Protein AF-A0A6J5DPG9-F1 (afdb_monomer)

Structure (mmCIF, N/CA/C/O backbone):
data_AF-A0A6J5DPG9-F1
#
_entry.id   AF-A0A6J5DPG9-F1
#
loop_
_atom_site.group_PDB
_atom_site.id
_atom_site.type_symbol
_atom_site.label_atom_id
_atom_site.label_alt_id
_atom_site.label_comp_id
_atom_site.label_asym_id
_atom_site.label_entity_id
_atom_site.label_seq_id
_atom_site.pdbx_PDB_ins_code
_atom_site.Cartn_x
_atom_site.Cartn_y
_atom_site.Cartn_z
_atom_site.occupancy
_atom_site.B_iso_or_equiv
_atom_site.auth_seq_id
_atom_site.auth_comp_id
_atom_site.auth_asym_id
_atom_site.auth_atom_id
_atom_site.pdbx_PDB_model_num
ATOM 1 N N . MET A 1 1 ? 15.536 3.114 5.886 1.00 29.48 1 MET A N 1
ATOM 2 C CA . MET A 1 1 ? 14.138 2.657 6.042 1.00 29.48 1 MET A CA 1
ATOM 3 C C . MET A 1 1 ? 13.702 1.753 4.881 1.00 29.48 1 MET A C 1
ATOM 5 O O . MET A 1 1 ? 12.593 1.865 4.396 1.00 29.48 1 MET A O 1
ATOM 9 N N . MET A 1 2 ? 14.617 0.890 4.416 1.00 26.34 2 MET A N 1
ATOM 10 C CA . MET A 1 2 ? 14.378 -0.208 3.461 1.00 26.34 2 MET A CA 1
ATOM 11 C C . MET A 1 2 ? 15.066 -1.498 3.962 1.00 26.34 2 MET A C 1
ATOM 13 O O . MET A 1 2 ? 15.096 -2.514 3.283 1.00 26.34 2 MET A O 1
ATOM 17 N N . PHE A 1 3 ? 15.679 -1.422 5.154 1.00 22.97 3 PHE A N 1
ATOM 18 C CA . PHE A 1 3 ? 16.544 -2.448 5.740 1.00 22.97 3 PHE A CA 1
ATOM 19 C C . PHE A 1 3 ? 15.733 -3.552 6.442 1.00 22.97 3 PHE A C 1
ATOM 21 O O . PHE A 1 3 ? 16.288 -4.600 6.755 1.00 22.97 3 PHE A O 1
ATOM 28 N N . VAL A 1 4 ? 14.427 -3.349 6.674 1.00 28.09 4 VAL A N 1
ATOM 29 C CA . VAL A 1 4 ? 13.571 -4.294 7.417 1.00 28.09 4 VAL A CA 1
ATOM 30 C C . VAL A 1 4 ? 12.843 -5.281 6.488 1.00 28.09 4 VAL A C 1
ATOM 32 O O . VAL A 1 4 ? 12.359 -6.313 6.951 1.00 28.09 4 VAL A O 1
ATOM 35 N N . ILE A 1 5 ? 12.845 -5.044 5.167 1.00 34.31 5 ILE A N 1
ATOM 36 C CA . ILE A 1 5 ? 12.203 -5.921 4.165 1.00 34.31 5 ILE A CA 1
ATOM 37 C C . ILE A 1 5 ? 12.819 -7.333 4.175 1.00 34.31 5 ILE A C 1
ATOM 39 O O . ILE A 1 5 ? 12.113 -8.328 4.017 1.00 34.31 5 ILE A O 1
ATOM 43 N N . GLN A 1 6 ? 14.127 -7.436 4.428 1.00 31.89 6 GLN A N 1
ATOM 44 C CA . GLN A 1 6 ? 14.889 -8.673 4.244 1.00 31.89 6 GLN A CA 1
ATOM 45 C C . GLN A 1 6 ? 14.629 -9.737 5.322 1.00 31.89 6 GLN A C 1
ATOM 47 O O . GLN A 1 6 ? 14.461 -10.907 4.993 1.00 31.89 6 GLN A O 1
ATOM 52 N N . ARG A 1 7 ? 14.535 -9.368 6.609 1.00 25.92 7 ARG A N 1
ATOM 53 C CA . ARG A 1 7 ? 14.353 -10.366 7.685 1.00 25.92 7 ARG A CA 1
ATOM 54 C C . ARG A 1 7 ? 12.938 -10.935 7.772 1.00 25.92 7 ARG A C 1
ATOM 56 O O . ARG A 1 7 ? 12.775 -12.060 8.230 1.00 25.92 7 ARG A O 1
ATOM 63 N N . SER A 1 8 ? 11.924 -10.196 7.323 1.00 32.53 8 SER A N 1
ATOM 64 C CA . SER A 1 8 ? 10.521 -10.620 7.440 1.00 32.53 8 SER A CA 1
ATOM 65 C C . SER A 1 8 ? 10.130 -11.709 6.427 1.00 32.53 8 SER A C 1
ATOM 67 O O . SER A 1 8 ? 9.178 -12.453 6.654 1.00 32.53 8 SER A O 1
ATOM 69 N N . LEU A 1 9 ? 10.889 -11.846 5.332 1.00 33.53 9 LEU A N 1
ATOM 70 C CA . LEU A 1 9 ? 10.677 -12.892 4.326 1.00 33.53 9 LEU A CA 1
ATOM 71 C C . LEU A 1 9 ? 11.291 -14.247 4.722 1.00 33.53 9 LEU A C 1
ATOM 73 O O . LEU A 1 9 ? 10.837 -15.275 4.222 1.00 33.53 9 LEU A O 1
ATOM 77 N N . GLU A 1 10 ? 12.271 -14.267 5.634 1.00 32.59 10 GLU A N 1
ATOM 78 C CA . GLU A 1 10 ? 13.030 -15.481 5.982 1.00 32.59 10 GLU A CA 1
ATOM 79 C C . GLU A 1 10 ? 12.923 -15.899 7.456 1.00 32.59 10 GLU A C 1
ATOM 81 O O . GLU A 1 10 ? 13.043 -17.087 7.752 1.00 32.59 10 GLU A O 1
ATOM 86 N N . GLN A 1 11 ? 12.643 -14.986 8.393 1.00 27.64 11 GLN A N 1
ATOM 87 C CA . GLN A 1 11 ? 12.652 -15.308 9.822 1.00 27.64 11 GLN A CA 1
ATOM 88 C C . GLN A 1 11 ? 11.267 -15.151 10.458 1.00 27.64 11 GLN A C 1
ATOM 90 O O . GLN A 1 11 ? 10.673 -14.075 10.473 1.00 27.64 11 GLN A O 1
ATOM 95 N N . GLY A 1 12 ? 10.754 -16.256 11.010 1.00 32.91 12 GLY A N 1
ATOM 96 C CA . GLY A 1 12 ? 9.644 -16.215 11.956 1.00 32.91 12 GLY A CA 1
ATOM 97 C C . GLY A 1 12 ? 10.153 -15.695 13.294 1.00 32.91 12 GLY A C 1
ATOM 98 O O . GLY A 1 12 ? 10.995 -16.346 13.897 1.00 32.91 12 GLY A O 1
ATOM 99 N N . HIS A 1 13 ? 9.650 -14.548 13.747 1.00 28.78 13 HIS A N 1
ATOM 100 C CA . HIS A 1 13 ? 9.884 -14.070 15.108 1.00 28.78 13 HIS A CA 1
ATOM 101 C C . HIS A 1 13 ? 8.589 -13.628 15.793 1.00 28.78 13 HIS A C 1
ATOM 103 O O . HIS A 1 13 ? 7.600 -13.276 15.148 1.00 28.78 13 HIS A O 1
ATOM 109 N N . GLU A 1 14 ? 8.649 -13.769 17.115 1.00 27.59 14 GLU A N 1
ATOM 110 C CA . GLU A 1 14 ? 7.590 -13.866 18.114 1.00 27.59 14 GLU A CA 1
ATOM 111 C C . GLU A 1 14 ? 6.748 -12.600 18.333 1.00 27.59 14 GLU A C 1
ATOM 113 O O . GLU A 1 14 ? 7.155 -11.479 18.041 1.00 27.59 14 GLU A O 1
ATOM 118 N N . SER A 1 15 ? 5.551 -12.858 18.872 1.00 25.70 15 SER A N 1
ATOM 119 C CA . SER A 1 15 ? 4.557 -11.967 19.491 1.00 25.70 15 SER A CA 1
ATOM 120 C C . SER A 1 15 ? 4.919 -10.482 19.645 1.00 25.70 15 SER A C 1
ATOM 122 O O . SER A 1 15 ? 5.812 -10.113 20.408 1.00 25.70 15 SER A O 1
ATOM 124 N N . VAL A 1 16 ? 4.105 -9.612 19.037 1.00 27.42 16 VAL A N 1
ATOM 125 C CA . VAL A 1 16 ? 4.083 -8.173 19.335 1.00 27.42 16 VAL A CA 1
ATOM 126 C C . VAL A 1 16 ? 3.174 -7.936 20.544 1.00 27.42 16 VAL A C 1
ATOM 128 O O . VAL A 1 16 ? 1.958 -7.856 20.399 1.00 27.42 16 VAL A O 1
ATOM 131 N N . ASN A 1 17 ? 3.760 -7.802 21.735 1.00 24.53 17 ASN A N 1
ATOM 132 C CA . ASN A 1 17 ? 3.064 -7.250 22.899 1.00 24.53 17 ASN A CA 1
ATOM 133 C C . ASN A 1 17 ? 3.254 -5.727 22.922 1.00 24.53 17 ASN A C 1
ATOM 135 O O . ASN A 1 17 ? 4.369 -5.239 23.111 1.00 24.53 17 ASN A O 1
ATOM 139 N N . ALA A 1 18 ? 2.177 -4.962 22.737 1.00 25.56 18 ALA A N 1
ATOM 140 C CA . ALA A 1 18 ? 2.204 -3.515 22.934 1.00 25.56 18 ALA A CA 1
ATOM 141 C C . ALA A 1 18 ? 2.040 -3.201 24.432 1.00 25.56 18 ALA A C 1
ATOM 143 O O . ALA A 1 18 ? 0.956 -3.362 24.988 1.00 25.56 18 ALA A O 1
ATOM 144 N N . TYR A 1 19 ? 3.117 -2.760 25.087 1.00 22.95 19 TYR A N 1
ATOM 145 C CA . TYR A 1 19 ? 3.113 -2.356 26.496 1.00 22.95 19 TYR A CA 1
ATOM 146 C C . TYR A 1 19 ? 3.192 -0.834 26.642 1.00 22.95 19 TYR A C 1
ATOM 148 O O . TYR A 1 19 ? 4.166 -0.220 26.205 1.00 22.95 19 TYR A O 1
ATOM 156 N N . ARG A 1 20 ? 2.221 -0.232 27.345 1.00 29.41 20 ARG A N 1
ATOM 157 C CA . ARG A 1 20 ? 2.425 1.027 28.081 1.00 29.41 20 ARG A CA 1
ATOM 158 C C . ARG A 1 20 ? 1.401 1.187 29.219 1.00 29.41 20 ARG A C 1
ATOM 160 O O . ARG A 1 20 ? 0.211 1.018 29.000 1.00 29.41 20 ARG A O 1
ATOM 167 N N . HIS A 1 21 ? 1.892 1.531 30.413 1.00 28.77 21 HIS A N 1
ATOM 168 C CA . HIS A 1 21 ? 1.136 1.978 31.601 1.00 28.77 21 HIS A CA 1
ATOM 169 C C . HIS A 1 21 ? 0.071 1.031 32.191 1.00 28.77 21 HIS A C 1
ATOM 171 O O . HIS A 1 21 ? -1.084 1.411 32.335 1.00 28.77 21 HIS A O 1
ATOM 177 N N . GLY A 1 22 ? 0.471 -0.171 32.622 1.00 29.34 22 GLY A N 1
ATOM 178 C CA . GLY A 1 22 ? -0.251 -0.935 33.660 1.00 29.34 22 GLY A CA 1
ATOM 179 C C . GLY A 1 22 ? -1.642 -1.484 33.307 1.00 29.34 22 GLY A C 1
ATOM 180 O O . GLY A 1 22 ? -2.162 -2.303 34.053 1.00 29.34 22 GLY A O 1
ATOM 181 N N . CYS A 1 23 ? -2.222 -1.108 32.167 1.00 28.88 23 CYS A N 1
ATOM 182 C CA . CYS A 1 23 ? -3.431 -1.707 31.615 1.00 28.88 23 CYS A CA 1
ATOM 183 C C . CYS A 1 23 ? -3.033 -2.751 30.567 1.00 28.88 23 CYS A C 1
ATOM 185 O O . CYS A 1 23 ? -2.568 -2.418 29.477 1.00 28.88 23 CYS A O 1
ATOM 187 N N . THR A 1 24 ? -3.199 -4.030 30.888 1.00 31.84 24 THR A N 1
ATOM 188 C CA . THR A 1 24 ? -3.000 -5.129 29.942 1.00 31.84 24 THR A CA 1
ATOM 189 C C . THR A 1 24 ? -4.120 -5.134 28.902 1.00 31.84 24 THR A C 1
ATOM 191 O O . THR A 1 24 ? -5.265 -5.470 29.194 1.00 31.84 24 THR A O 1
ATOM 194 N N . TYR A 1 25 ? -3.794 -4.805 27.650 1.00 39.94 25 TYR A N 1
ATOM 195 C CA . TYR A 1 25 ? -4.689 -5.043 26.517 1.00 39.94 25 TYR A CA 1
ATOM 196 C C . TYR A 1 25 ? -4.548 -6.504 26.068 1.00 39.94 25 TYR A C 1
ATOM 198 O O . TYR A 1 25 ? -3.902 -6.807 25.071 1.00 39.94 25 TYR A O 1
ATOM 206 N N . SER A 1 26 ? -5.096 -7.441 26.842 1.00 38.06 26 SER A N 1
ATOM 207 C CA . SER A 1 26 ? -5.194 -8.845 26.423 1.00 38.06 26 SER A CA 1
ATOM 208 C C . SER A 1 26 ? -6.479 -9.040 25.625 1.00 38.06 26 SER A C 1
ATOM 210 O O . SER A 1 26 ? -7.485 -9.505 26.152 1.00 38.06 26 SER A O 1
ATOM 212 N N . ARG A 1 27 ? -6.467 -8.648 24.347 1.00 42.75 27 ARG A N 1
ATOM 213 C CA . ARG A 1 27 ? -7.374 -9.264 23.373 1.00 42.75 27 ARG A CA 1
ATOM 214 C C . ARG A 1 27 ? -6.623 -10.392 22.672 1.00 42.75 27 ARG A C 1
ATOM 216 O O . ARG A 1 27 ? -5.433 -10.214 22.404 1.00 42.75 27 ARG A O 1
ATOM 223 N N . PRO A 1 28 ? -7.275 -11.532 22.393 1.00 40.22 28 PRO A N 1
ATOM 224 C CA . PRO A 1 28 ? -6.660 -12.578 21.593 1.00 40.22 28 PRO A CA 1
ATOM 225 C C . PRO A 1 28 ? -6.132 -11.979 20.282 1.00 40.22 28 PRO A C 1
ATOM 227 O O . PRO A 1 28 ? -6.806 -11.174 19.642 1.00 40.22 28 PRO A O 1
ATOM 230 N N . VAL A 1 29 ? -4.915 -12.356 19.889 1.00 46.75 29 VAL A N 1
ATOM 231 C CA . VAL A 1 29 ? -4.235 -11.901 18.653 1.00 46.75 29 VAL A CA 1
ATOM 232 C C . VAL A 1 29 ? -4.944 -12.430 17.384 1.00 46.75 29 VAL A C 1
ATOM 234 O O . VAL A 1 29 ? -4.551 -12.1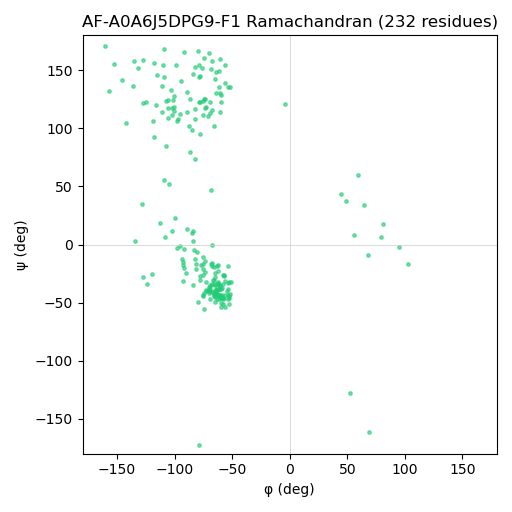18 16.258 1.00 46.75 29 VAL A O 1
ATOM 237 N N . ASP A 1 30 ? -6.022 -13.192 17.583 1.00 47.56 30 ASP A N 1
ATOM 238 C CA . ASP A 1 30 ? -6.819 -13.918 16.596 1.00 47.56 30 ASP A CA 1
ATOM 239 C C . ASP A 1 30 ? -7.523 -13.007 15.568 1.00 47.56 30 ASP A C 1
ATOM 241 O O . ASP A 1 30 ? -7.829 -13.459 14.464 1.00 47.56 30 ASP A O 1
ATOM 245 N N . ASP A 1 31 ? -7.673 -11.709 15.863 1.00 65.88 31 ASP A N 1
ATOM 246 C CA . ASP A 1 31 ? -8.316 -10.710 14.994 1.00 65.88 31 ASP A CA 1
ATOM 247 C C . ASP A 1 31 ? -7.287 -9.786 14.315 1.00 65.88 31 ASP A C 1
ATOM 249 O O . ASP A 1 31 ? -7.354 -8.559 14.405 1.00 65.88 31 ASP A O 1
ATOM 253 N N . THR A 1 32 ? -6.276 -10.352 13.653 1.00 70.88 32 THR A N 1
ATOM 254 C CA . THR A 1 32 ? -5.270 -9.573 12.904 1.00 70.88 32 THR A CA 1
ATOM 255 C C . THR A 1 32 ? -5.557 -9.575 11.399 1.00 70.88 32 THR A C 1
ATOM 257 O O . THR A 1 32 ? -5.639 -10.641 10.781 1.00 70.88 32 THR A O 1
ATOM 260 N N . VAL A 1 33 ? -5.614 -8.381 10.792 1.00 75.06 33 VAL A N 1
ATOM 261 C CA . VAL A 1 33 ? -5.675 -8.176 9.334 1.00 75.06 33 VAL A CA 1
ATOM 262 C C . VAL A 1 33 ? -4.345 -7.630 8.825 1.00 75.06 33 VAL A C 1
ATOM 264 O O . VAL A 1 33 ? -3.898 -6.563 9.250 1.00 75.06 33 VAL A O 1
ATOM 267 N N . VAL A 1 34 ? -3.732 -8.331 7.870 1.00 73.56 34 VAL A N 1
ATOM 268 C CA . VAL A 1 34 ? -2.499 -7.885 7.204 1.00 73.56 34 VAL A CA 1
ATOM 269 C C . VAL A 1 34 ? -2.814 -7.296 5.835 1.00 73.56 34 VAL A C 1
ATOM 271 O O . VAL A 1 34 ? -3.388 -7.966 4.975 1.00 73.56 34 VAL A O 1
ATOM 274 N N . VAL A 1 35 ? -2.371 -6.057 5.627 1.00 72.94 35 VAL A N 1
ATOM 275 C CA . VAL A 1 35 ? -2.432 -5.324 4.362 1.00 72.94 35 VAL A CA 1
ATOM 276 C C . VAL A 1 35 ? -1.055 -5.350 3.706 1.00 72.94 35 VAL A C 1
ATOM 278 O O . VAL A 1 35 ? -0.080 -4.765 4.189 1.00 72.94 35 VAL A O 1
ATOM 281 N N . GLY A 1 36 ? -0.981 -6.066 2.589 1.00 62.47 36 GLY A N 1
ATOM 282 C CA . GLY A 1 36 ? 0.240 -6.257 1.820 1.00 62.47 36 GLY A CA 1
ATOM 283 C C . GLY A 1 36 ? 0.746 -5.005 1.096 1.00 62.47 36 GLY A C 1
ATOM 284 O O . GLY A 1 36 ? 0.027 -4.025 0.900 1.00 62.47 36 GLY A O 1
ATOM 285 N N . ALA A 1 37 ? 2.004 -5.055 0.660 1.00 62.81 37 ALA A N 1
ATOM 286 C CA . ALA A 1 37 ? 2.629 -3.990 -0.116 1.00 62.81 37 ALA A CA 1
ATOM 287 C C . ALA A 1 37 ? 2.352 -4.169 -1.615 1.00 62.81 37 ALA A C 1
ATOM 289 O O . ALA A 1 37 ? 2.682 -5.209 -2.182 1.00 62.81 37 ALA A O 1
ATOM 290 N N . LEU A 1 38 ? 1.804 -3.137 -2.269 1.00 56.97 38 LEU A N 1
ATOM 291 C CA . LEU A 1 38 ? 1.776 -2.998 -3.736 1.00 56.97 38 LEU A CA 1
ATOM 292 C C . LEU A 1 38 ? 1.285 -4.255 -4.495 1.00 56.97 38 LEU A C 1
ATOM 294 O O . LEU A 1 38 ? 1.810 -4.574 -5.554 1.00 56.97 38 LEU A O 1
ATOM 298 N N . GLY A 1 39 ? 0.291 -4.970 -3.955 1.00 45.03 39 GLY A N 1
ATOM 299 C CA . GLY A 1 39 ? -0.281 -6.176 -4.573 1.00 45.03 39 GLY A CA 1
ATOM 300 C C . GLY A 1 39 ? 0.297 -7.519 -4.101 1.00 45.03 39 GLY A C 1
ATOM 301 O O . GLY A 1 39 ? -0.208 -8.555 -4.514 1.00 45.03 39 GLY A O 1
ATOM 302 N N . HIS A 1 40 ? 1.291 -7.543 -3.208 1.00 50.03 40 HIS A N 1
ATOM 303 C CA . HIS A 1 40 ? 1.822 -8.790 -2.642 1.00 50.03 40 HIS A CA 1
ATOM 304 C C . HIS A 1 40 ? 1.065 -9.186 -1.376 1.00 50.03 40 HIS A C 1
ATOM 306 O O . HIS A 1 40 ? 0.963 -8.386 -0.447 1.00 50.03 40 HIS A O 1
ATOM 312 N N . SER A 1 41 ? 0.626 -10.440 -1.264 1.00 42.25 41 SER A N 1
ATOM 313 C CA . SER A 1 41 ? 0.240 -10.998 0.035 1.00 42.25 41 SER A CA 1
ATOM 314 C C . SER A 1 41 ? 1.507 -11.305 0.841 1.00 42.25 41 SER A C 1
ATOM 316 O O . SER A 1 41 ? 2.265 -12.211 0.487 1.00 42.25 41 SER A O 1
ATOM 318 N N . LEU A 1 42 ? 1.761 -10.573 1.923 1.00 44.31 42 LEU A N 1
ATOM 319 C CA . LEU A 1 42 ? 2.813 -10.957 2.863 1.00 44.31 42 LEU A CA 1
ATOM 320 C C . LEU A 1 42 ? 2.373 -12.228 3.581 1.00 44.31 42 LEU A C 1
ATOM 322 O O . LEU A 1 42 ? 1.358 -12.200 4.249 1.00 44.31 42 LEU A O 1
ATOM 326 N N . ARG A 1 43 ? 3.150 -13.311 3.518 1.00 40.28 43 ARG A N 1
ATOM 327 C CA . ARG A 1 43 ? 2.959 -14.494 4.383 1.00 40.28 43 ARG A CA 1
ATOM 328 C C . ARG A 1 43 ? 3.636 -14.323 5.758 1.00 40.28 43 ARG A C 1
ATOM 330 O O . ARG A 1 43 ? 3.826 -15.293 6.485 1.00 40.28 43 ARG A O 1
ATOM 337 N N . ALA A 1 44 ? 4.072 -13.100 6.076 1.00 37.34 44 ALA A N 1
ATOM 338 C CA . ALA A 1 44 ? 5.019 -12.803 7.150 1.00 37.34 44 ALA A CA 1
ATOM 339 C C . ALA A 1 44 ? 4.418 -12.873 8.565 1.00 37.34 44 ALA A C 1
ATOM 341 O O . ALA A 1 44 ? 5.158 -12.996 9.536 1.00 37.34 44 ALA A O 1
ATOM 342 N N . ALA A 1 45 ? 3.091 -12.852 8.709 1.00 43.47 45 ALA A N 1
ATOM 343 C CA . ALA A 1 45 ? 2.440 -12.956 10.010 1.00 43.47 45 ALA A CA 1
ATOM 344 C C . ALA A 1 45 ? 1.786 -14.334 10.156 1.00 43.47 45 ALA A C 1
ATOM 346 O O . ALA A 1 45 ? 0.597 -14.493 9.909 1.00 43.47 45 ALA A O 1
ATOM 347 N N . ARG A 1 46 ? 2.539 -15.356 10.581 1.00 38.66 46 ARG A N 1
ATOM 348 C CA . ARG A 1 46 ? 1.992 -16.720 10.795 1.00 38.66 46 ARG A CA 1
ATOM 349 C C . ARG A 1 46 ? 0.767 -16.764 11.727 1.00 38.66 46 ARG A C 1
ATOM 351 O O . ARG A 1 46 ? 0.023 -17.731 11.676 1.00 38.66 46 ARG A O 1
ATOM 358 N N . HIS A 1 47 ? 0.558 -15.716 12.525 1.00 46.31 47 HIS A N 1
ATOM 359 C CA . HIS A 1 47 ? -0.565 -15.548 13.450 1.00 46.31 47 HIS A CA 1
ATOM 360 C C . HIS A 1 47 ? -1.713 -14.684 12.893 1.00 46.31 47 HIS A C 1
ATOM 362 O O . HIS A 1 47 ? -2.718 -14.504 13.567 1.00 46.31 47 HIS A O 1
ATOM 368 N N . ALA A 1 48 ? -1.588 -14.128 11.683 1.00 51.44 48 ALA A N 1
ATOM 369 C CA . ALA A 1 48 ? -2.673 -13.377 11.064 1.00 51.44 48 ALA A CA 1
ATOM 370 C C . ALA A 1 48 ? -3.712 -14.328 10.469 1.00 51.44 48 ALA A C 1
ATOM 372 O O . ALA A 1 48 ? -3.402 -15.141 9.595 1.00 51.44 48 ALA A O 1
ATOM 373 N N . ARG A 1 49 ? -4.956 -14.183 10.925 1.00 59.66 49 ARG A N 1
ATOM 374 C CA . ARG A 1 49 ? -6.100 -14.963 10.446 1.00 59.66 49 ARG A CA 1
ATOM 375 C C . ARG A 1 49 ? -6.619 -14.464 9.098 1.00 59.66 49 ARG A C 1
ATOM 377 O O . ARG A 1 49 ? -7.146 -15.251 8.315 1.00 59.66 49 ARG A O 1
ATOM 384 N N . HIS A 1 50 ? -6.422 -13.176 8.804 1.00 66.06 50 HIS A N 1
ATOM 385 C CA . HIS A 1 50 ? -6.945 -12.532 7.604 1.00 66.06 50 HIS A CA 1
ATOM 386 C C . HIS A 1 50 ? -5.847 -11.808 6.818 1.00 66.06 50 HIS A C 1
ATOM 388 O O . HIS A 1 50 ? -5.192 -10.882 7.303 1.00 66.06 50 HIS A O 1
ATOM 394 N N . TYR A 1 51 ? -5.682 -12.209 5.559 1.00 68.88 51 TYR A N 1
ATOM 395 C CA . TYR A 1 51 ? -4.832 -11.527 4.588 1.00 68.88 51 TYR A CA 1
ATOM 396 C C . TYR A 1 51 ? -5.714 -10.787 3.594 1.00 68.88 51 TYR A C 1
ATOM 398 O O . TYR A 1 51 ? -6.375 -11.410 2.765 1.00 68.88 51 TYR A O 1
ATOM 406 N N . ALA A 1 52 ? -5.724 -9.460 3.682 1.00 69.75 52 ALA A N 1
ATOM 407 C CA . ALA A 1 52 ? -6.511 -8.625 2.790 1.00 69.75 52 ALA A CA 1
ATOM 408 C C . ALA A 1 52 ? -5.611 -8.106 1.659 1.00 69.75 52 ALA A C 1
ATOM 410 O O . ALA A 1 52 ? -4.728 -7.267 1.860 1.00 69.75 52 ALA A O 1
ATOM 411 N N . GLY A 1 53 ? -5.804 -8.679 0.470 1.00 76.19 53 GLY A N 1
ATOM 412 C CA . GLY A 1 53 ? -5.126 -8.270 -0.756 1.00 76.19 53 GLY A CA 1
ATOM 413 C C . GLY A 1 53 ? -5.737 -7.015 -1.379 1.00 76.19 53 GLY A C 1
ATOM 414 O O . GLY A 1 53 ? -6.609 -6.353 -0.819 1.00 76.19 53 GLY A O 1
ATOM 415 N N . TYR A 1 54 ? -5.262 -6.677 -2.573 1.00 83.94 54 TYR A N 1
ATOM 416 C CA . TYR A 1 54 ? -5.899 -5.656 -3.402 1.00 83.94 54 TYR A CA 1
ATOM 417 C C . TYR A 1 54 ? -7.083 -6.268 -4.167 1.00 83.94 54 TYR A C 1
ATOM 419 O O . TYR A 1 54 ? -7.065 -7.465 -4.461 1.00 83.94 54 TYR A O 1
ATOM 427 N N . PRO A 1 55 ? -8.109 -5.476 -4.526 1.00 85.94 55 PRO A N 1
ATOM 428 C CA . PRO A 1 55 ? -9.276 -6.003 -5.221 1.00 85.94 55 PRO A CA 1
ATOM 429 C C . PRO A 1 55 ? -8.871 -6.635 -6.557 1.00 85.94 55 PRO A C 1
ATOM 431 O O . PRO A 1 55 ? -8.188 -6.007 -7.365 1.00 85.94 55 PRO A O 1
ATOM 434 N N . GLY A 1 56 ? -9.311 -7.873 -6.786 1.00 82.94 56 GLY A N 1
ATOM 435 C CA . GLY A 1 56 ? -8.978 -8.641 -7.990 1.00 82.94 56 GLY A CA 1
ATOM 436 C C . GLY A 1 56 ? -7.585 -9.280 -7.981 1.00 82.94 56 GLY A C 1
ATOM 437 O O . GLY A 1 56 ? -7.190 -9.855 -8.990 1.00 82.94 56 GLY A O 1
ATOM 438 N N . VAL A 1 57 ? -6.848 -9.210 -6.866 1.00 82.69 57 VAL A N 1
ATOM 439 C CA . VAL A 1 57 ? -5.542 -9.859 -6.707 1.00 82.69 57 VAL A CA 1
ATOM 440 C C . VAL A 1 57 ? -5.682 -11.074 -5.798 1.00 82.69 57 VAL A C 1
ATOM 442 O O . VAL A 1 57 ? -6.037 -10.949 -4.628 1.00 82.69 57 VAL A O 1
ATOM 445 N N . GLN A 1 58 ? -5.393 -12.256 -6.342 1.00 78.12 58 GLN A N 1
ATOM 446 C CA . GLN A 1 58 ? -5.386 -13.494 -5.562 1.00 78.12 58 GLN A CA 1
ATOM 447 C C . GLN A 1 58 ? -4.219 -13.493 -4.555 1.00 78.12 58 GLN A C 1
ATOM 449 O O . GLN A 1 58 ? -3.183 -12.877 -4.812 1.00 78.12 58 GLN A O 1
ATOM 454 N N . PRO A 1 59 ? -4.344 -14.169 -3.405 1.00 75.75 59 PRO A N 1
ATOM 455 C CA . PRO A 1 59 ? -3.234 -14.314 -2.475 1.00 75.75 59 PRO A CA 1
ATOM 456 C C . PRO A 1 59 ? -2.195 -15.331 -2.976 1.00 75.75 59 PRO A C 1
ATOM 458 O O . PRO A 1 59 ? -2.475 -16.218 -3.785 1.00 75.75 59 PRO A O 1
ATOM 461 N N . GLY A 1 60 ? -0.985 -15.241 -2.430 1.00 74.31 60 GLY A N 1
ATOM 462 C CA . GLY A 1 60 ? 0.094 -16.203 -2.631 1.00 74.31 60 GLY A CA 1
ATOM 463 C C . GLY A 1 60 ? 0.676 -16.213 -4.045 1.00 74.31 60 GLY A C 1
ATOM 464 O O . GLY A 1 60 ? 0.523 -15.273 -4.824 1.00 74.31 60 GLY A O 1
ATOM 465 N N . THR A 1 61 ? 1.362 -17.308 -4.374 1.00 78.00 61 THR A N 1
ATOM 466 C CA . THR A 1 61 ? 2.021 -17.506 -5.676 1.00 78.00 61 THR A CA 1
ATOM 467 C C . THR A 1 61 ? 1.027 -17.514 -6.836 1.00 78.00 61 THR A C 1
ATOM 469 O O . THR A 1 61 ? 1.320 -16.957 -7.885 1.00 78.00 61 THR A O 1
ATOM 472 N N . ALA A 1 62 ? -0.188 -18.030 -6.626 1.00 82.25 62 ALA A N 1
ATOM 473 C CA . ALA A 1 62 ? -1.249 -18.000 -7.633 1.00 82.25 62 ALA A CA 1
ATOM 474 C C . ALA A 1 62 ? -1.614 -16.567 -8.064 1.00 82.25 62 ALA A C 1
ATOM 476 O O . ALA A 1 62 ? -1.868 -16.320 -9.243 1.00 82.25 62 ALA A O 1
ATOM 477 N N . GLY A 1 63 ? -1.608 -15.610 -7.128 1.00 83.44 63 GLY A N 1
ATOM 478 C CA . GLY A 1 63 ? -1.799 -14.192 -7.431 1.00 83.44 63 GLY A CA 1
ATOM 479 C C . GLY A 1 63 ? -0.644 -13.561 -8.184 1.00 83.44 63 GLY A C 1
ATOM 480 O O . GLY A 1 63 ? -0.878 -12.795 -9.118 1.00 83.44 63 GLY A O 1
ATOM 481 N N . VAL A 1 64 ? 0.587 -13.923 -7.825 1.00 84.25 64 VAL A N 1
ATOM 482 C CA . VAL A 1 64 ? 1.788 -13.490 -8.551 1.00 84.25 64 VAL A CA 1
ATOM 483 C C . VAL A 1 64 ? 1.726 -13.963 -10.004 1.00 84.25 64 VAL A C 1
ATOM 485 O O . VAL A 1 64 ? 1.848 -13.153 -10.922 1.00 84.25 64 VAL A O 1
ATOM 488 N N . ASP A 1 65 ? 1.448 -15.248 -10.225 1.00 85.81 65 ASP A N 1
ATOM 489 C CA . ASP A 1 65 ? 1.360 -15.836 -11.564 1.00 85.81 65 ASP A CA 1
ATOM 490 C C . ASP A 1 65 ? 0.194 -15.263 -12.378 1.00 85.81 65 ASP A C 1
ATOM 492 O O . ASP A 1 65 ? 0.290 -15.105 -13.598 1.00 85.81 65 ASP A O 1
ATOM 496 N N . ALA A 1 66 ? -0.928 -14.943 -11.727 1.00 88.00 66 ALA A N 1
ATOM 497 C CA . ALA A 1 66 ? -2.047 -14.265 -12.370 1.00 88.00 66 ALA A CA 1
ATOM 498 C C . ALA A 1 66 ? -1.662 -12.846 -12.813 1.00 88.00 66 ALA A C 1
ATOM 500 O O . ALA A 1 66 ? -1.844 -12.518 -13.980 1.00 88.00 66 ALA A O 1
ATOM 501 N N . LEU A 1 67 ? -1.059 -12.043 -11.930 1.00 88.38 67 LEU A N 1
ATOM 502 C CA . LEU A 1 67 ? -0.661 -10.664 -12.233 1.00 88.38 67 LEU A CA 1
ATOM 503 C C . LEU A 1 67 ? 0.459 -10.561 -13.270 1.00 88.38 67 LEU A C 1
ATOM 505 O O . LEU A 1 67 ? 0.521 -9.583 -14.012 1.00 88.38 67 LEU A O 1
ATOM 509 N N . ARG A 1 68 ? 1.348 -11.556 -13.336 1.00 88.50 68 ARG A N 1
ATOM 510 C CA . ARG A 1 68 ? 2.375 -11.637 -14.384 1.00 88.50 68 ARG A CA 1
ATOM 511 C C . ARG A 1 68 ? 1.789 -11.952 -15.753 1.00 88.50 68 ARG A C 1
ATOM 513 O O . ARG A 1 68 ? 2.292 -11.441 -16.748 1.00 88.50 68 ARG A O 1
ATOM 520 N N . ARG A 1 69 ? 0.749 -12.789 -15.802 1.00 93.19 69 ARG A N 1
ATOM 521 C CA . ARG A 1 69 ? 0.042 -13.115 -17.048 1.00 93.19 69 ARG A CA 1
ATOM 522 C C . ARG A 1 69 ? -0.865 -11.979 -17.501 1.00 93.19 69 ARG A C 1
ATOM 524 O O . ARG A 1 69 ? -0.871 -11.653 -18.682 1.00 93.19 69 ARG A O 1
ATOM 531 N N . ASP A 1 70 ? -1.608 -11.389 -16.572 1.00 94.56 70 ASP A N 1
ATOM 532 C CA . ASP A 1 70 ? -2.494 -10.263 -16.832 1.00 94.56 70 ASP A CA 1
ATOM 533 C C . ASP A 1 70 ? -2.480 -9.263 -15.660 1.00 94.56 70 ASP A C 1
ATOM 535 O O . ASP A 1 70 ? -3.104 -9.497 -14.619 1.00 94.56 70 ASP A O 1
ATOM 539 N N . PRO A 1 71 ? -1.804 -8.111 -15.815 1.00 92.88 71 PRO A N 1
ATOM 540 C CA . PRO A 1 71 ? -1.767 -7.081 -14.788 1.00 92.88 71 PRO A CA 1
ATOM 541 C C . PRO A 1 71 ? -2.968 -6.122 -14.847 1.00 92.88 71 PRO A C 1
ATOM 543 O O . PRO A 1 71 ? -2.965 -5.103 -14.147 1.00 92.88 71 PRO A O 1
ATOM 546 N N . SER A 1 72 ? -4.000 -6.413 -15.652 1.00 94.69 72 SER A N 1
ATOM 547 C CA . SER A 1 72 ? -5.215 -5.596 -15.763 1.00 94.69 72 SER A CA 1
ATOM 548 C C . SER A 1 72 ? -5.885 -5.243 -14.423 1.00 94.69 72 SER A C 1
ATOM 550 O O . SER A 1 72 ? -6.350 -4.103 -14.310 1.00 94.69 72 SER A O 1
ATOM 552 N N . PRO A 1 73 ? -5.859 -6.076 -13.353 1.00 93.25 73 PRO A N 1
ATOM 553 C CA . PRO A 1 73 ? -6.426 -5.685 -12.057 1.00 93.25 73 PRO A CA 1
ATOM 554 C C . PRO A 1 73 ? -5.747 -4.464 -11.412 1.00 93.25 73 PRO A C 1
ATOM 556 O O . PRO A 1 73 ? -6.349 -3.780 -10.583 1.00 93.25 73 PRO A O 1
ATOM 559 N N . LEU A 1 74 ? -4.496 -4.168 -11.787 1.00 91.88 74 LEU A N 1
ATOM 560 C CA . LEU A 1 74 ? -3.703 -3.060 -11.241 1.00 91.88 74 LEU A CA 1
ATOM 561 C C . LEU A 1 74 ? -3.831 -1.768 -12.061 1.00 91.88 74 LEU A C 1
ATOM 563 O O . LEU A 1 74 ? -3.467 -0.684 -11.588 1.00 91.88 74 LEU A O 1
ATOM 567 N N . VAL A 1 75 ? -4.358 -1.864 -13.282 1.00 94.88 75 VAL A N 1
ATOM 568 C CA . VAL A 1 75 ? -4.621 -0.724 -14.166 1.00 94.88 75 VAL A CA 1
ATOM 569 C C . VAL A 1 75 ? -5.671 0.173 -13.514 1.00 94.88 75 VAL A C 1
ATOM 571 O O . VAL A 1 75 ? -6.708 -0.289 -13.045 1.00 94.88 75 VAL A O 1
ATOM 574 N N . ASN A 1 76 ? -5.396 1.479 -13.448 1.00 95.25 76 ASN A N 1
ATOM 575 C CA . ASN A 1 76 ? -6.248 2.475 -12.779 1.00 95.25 76 ASN A CA 1
ATOM 576 C C . ASN A 1 76 ? -6.570 2.203 -11.295 1.00 95.25 76 ASN A C 1
ATOM 578 O O . ASN A 1 76 ? -7.378 2.926 -10.703 1.00 95.25 76 ASN A O 1
ATOM 582 N N . LEU A 1 77 ? -5.944 1.206 -10.668 1.00 94.56 77 LEU A N 1
ATOM 583 C CA . LEU A 1 77 ? -6.203 0.866 -9.279 1.00 94.56 77 LEU A CA 1
ATOM 584 C C . LEU A 1 77 ? -5.674 1.976 -8.364 1.00 94.56 77 LEU A C 1
ATOM 586 O O . LEU A 1 77 ? -4.482 2.224 -8.293 1.00 94.56 77 LEU A O 1
ATOM 590 N N . GLY A 1 78 ? -6.565 2.692 -7.686 1.00 94.81 78 GLY A N 1
ATOM 591 C CA . GLY A 1 78 ? -6.198 3.815 -6.821 1.00 94.81 78 GLY A CA 1
ATOM 592 C C . GLY A 1 78 ? -6.385 3.517 -5.340 1.00 94.81 78 GLY A C 1
ATOM 593 O O . GLY A 1 78 ? -7.086 2.578 -4.963 1.00 94.81 78 GLY A O 1
ATOM 594 N N . VAL A 1 79 ? -5.838 4.402 -4.506 1.00 94.94 79 VAL A N 1
ATOM 595 C CA . VAL A 1 79 ? -5.916 4.332 -3.040 1.00 94.94 79 VAL A CA 1
ATOM 596 C C . VAL A 1 79 ? -7.358 4.195 -2.552 1.00 94.94 79 VAL A C 1
ATOM 598 O O . VAL A 1 79 ? -7.626 3.316 -1.746 1.00 94.94 79 VAL A O 1
ATOM 601 N N . ARG A 1 80 ? -8.311 4.986 -3.070 1.00 95.31 80 ARG A N 1
ATOM 602 C CA . ARG A 1 80 ? -9.711 4.910 -2.610 1.00 95.31 80 ARG A CA 1
ATOM 603 C C . ARG A 1 80 ? -10.346 3.542 -2.864 1.00 95.31 80 ARG A C 1
ATOM 605 O O . ARG A 1 80 ? -10.912 2.973 -1.945 1.00 95.31 80 ARG A O 1
ATOM 612 N N . LYS A 1 81 ? -10.187 2.989 -4.072 1.00 95.31 81 LYS A N 1
ATOM 613 C CA . LYS A 1 81 ? -10.750 1.677 -4.431 1.00 95.31 81 LYS A CA 1
ATOM 614 C C . LYS A 1 81 ? -10.182 0.558 -3.552 1.00 95.31 81 LYS A C 1
ATOM 616 O O . LYS A 1 81 ? -10.912 -0.347 -3.166 1.00 95.31 81 LYS A O 1
ATOM 621 N N . ILE A 1 82 ? -8.890 0.628 -3.225 1.00 94.12 82 ILE A N 1
AT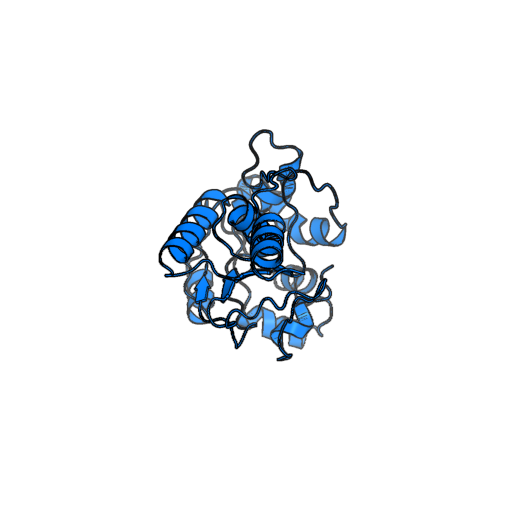OM 622 C CA . ILE A 1 82 ? -8.265 -0.323 -2.298 1.00 94.12 82 ILE A CA 1
ATOM 623 C C . ILE A 1 82 ? -8.791 -0.112 -0.881 1.00 94.12 82 ILE A C 1
ATOM 625 O O . ILE A 1 82 ? -9.187 -1.077 -0.243 1.00 94.12 82 ILE A O 1
ATOM 629 N N . PHE A 1 83 ? -8.840 1.134 -0.405 1.00 95.00 83 PHE A N 1
ATOM 630 C CA . PHE A 1 83 ? -9.392 1.463 0.906 1.00 95.00 83 PHE A CA 1
ATOM 631 C C . PHE A 1 83 ? -10.815 0.916 1.064 1.00 95.00 83 PHE A C 1
ATOM 633 O O . PHE A 1 83 ? -11.091 0.274 2.067 1.00 95.00 83 PHE A O 1
ATOM 640 N N . ASP A 1 84 ? -11.683 1.111 0.067 1.00 95.69 84 ASP A N 1
ATOM 641 C CA . ASP A 1 84 ? -13.062 0.610 0.079 1.00 95.69 84 ASP A CA 1
ATOM 642 C C . ASP A 1 84 ? -13.115 -0.911 0.198 1.00 95.69 84 ASP A C 1
ATOM 644 O O . ASP A 1 84 ? -13.850 -1.443 1.024 1.00 95.69 84 ASP A O 1
ATOM 648 N N . HIS A 1 85 ? -12.296 -1.614 -0.585 1.00 93.38 85 HIS A N 1
ATOM 649 C CA . HIS A 1 85 ? -12.208 -3.070 -0.533 1.00 93.38 85 HIS A CA 1
ATOM 650 C C . HIS A 1 85 ? -11.719 -3.580 0.833 1.00 93.38 85 HIS A C 1
ATOM 652 O O . HIS A 1 85 ? -12.293 -4.516 1.394 1.00 93.38 85 HIS A O 1
ATOM 658 N N . LEU A 1 86 ? -10.684 -2.948 1.393 1.00 91.81 86 LEU A N 1
ATOM 659 C CA . LEU A 1 86 ? -10.157 -3.293 2.714 1.00 91.81 86 LEU A CA 1
ATOM 660 C C . LEU A 1 86 ? -11.184 -3.000 3.815 1.00 91.81 86 LEU A C 1
ATOM 662 O O . LEU A 1 86 ? -11.412 -3.843 4.676 1.00 91.81 86 LEU A O 1
ATOM 666 N N . ALA A 1 87 ? -11.837 -1.839 3.761 1.00 94.00 87 ALA A N 1
ATOM 667 C CA . ALA A 1 87 ? -12.883 -1.442 4.696 1.00 94.00 87 ALA A CA 1
ATOM 668 C C . ALA A 1 87 ? -14.069 -2.414 4.671 1.00 94.00 87 ALA A C 1
ATOM 670 O O . ALA A 1 87 ? -14.525 -2.832 5.729 1.00 94.00 87 ALA A O 1
ATOM 671 N N . GLN A 1 88 ? -14.524 -2.828 3.484 1.00 93.44 88 GLN A N 1
ATOM 672 C CA . GLN A 1 88 ? -15.575 -3.842 3.330 1.00 93.44 88 GLN A CA 1
ATOM 673 C C . GLN A 1 88 ? -15.158 -5.191 3.919 1.00 93.44 88 GLN A C 1
ATOM 675 O O . GLN A 1 88 ? -15.940 -5.819 4.626 1.00 93.44 88 GLN A O 1
ATOM 680 N N . THR A 1 89 ? -13.917 -5.615 3.666 1.00 88.94 89 THR A N 1
ATOM 681 C CA . THR A 1 89 ? -13.375 -6.868 4.211 1.00 88.94 89 THR A CA 1
ATOM 682 C C . THR A 1 89 ? -13.332 -6.835 5.739 1.00 88.94 89 THR A C 1
ATOM 684 O O . THR A 1 89 ? -13.711 -7.804 6.385 1.00 88.94 89 THR A O 1
ATOM 687 N N . ILE A 1 90 ? -12.902 -5.714 6.324 1.00 89.88 90 ILE A N 1
ATOM 688 C CA . ILE A 1 90 ? -12.831 -5.535 7.778 1.00 89.88 90 ILE A CA 1
ATOM 689 C C . ILE A 1 90 ? -14.229 -5.417 8.395 1.00 89.88 90 ILE A C 1
ATOM 691 O O . ILE A 1 90 ? -14.468 -5.969 9.460 1.00 89.88 90 ILE A O 1
ATOM 695 N N . ALA A 1 91 ? -15.163 -4.731 7.732 1.00 90.56 91 ALA A N 1
ATOM 696 C CA . ALA A 1 91 ? -16.532 -4.563 8.219 1.00 90.56 91 ALA A CA 1
ATOM 697 C C . ALA A 1 91 ? -17.328 -5.877 8.276 1.00 90.56 91 ALA A C 1
ATOM 699 O O . ALA A 1 91 ? -18.335 -5.939 8.972 1.00 90.56 91 ALA A O 1
ATOM 700 N N . ALA A 1 92 ? -16.889 -6.908 7.549 1.00 89.81 92 ALA A N 1
ATOM 701 C CA . ALA A 1 92 ? -17.466 -8.247 7.606 1.00 89.81 92 ALA A CA 1
ATOM 702 C C . ALA A 1 92 ? -16.967 -9.082 8.802 1.00 89.81 92 ALA A C 1
ATOM 704 O O . ALA A 1 92 ? -17.444 -10.198 8.993 1.00 89.81 92 ALA A O 1
ATOM 705 N N . LEU A 1 93 ? -15.997 -8.583 9.576 1.00 87.19 93 LEU A N 1
ATOM 706 C CA . LEU A 1 93 ? -15.518 -9.234 10.794 1.00 87.19 93 LEU A CA 1
ATOM 707 C C . LEU A 1 93 ? -16.419 -8.872 11.981 1.00 87.19 93 LEU A C 1
ATOM 709 O O . LEU A 1 93 ? -16.901 -7.744 12.081 1.00 87.19 93 LEU A O 1
ATOM 713 N N . ASP A 1 94 ? -16.582 -9.807 12.918 1.00 86.19 94 ASP A N 1
ATOM 714 C CA . ASP A 1 94 ? -17.408 -9.611 14.120 1.00 86.19 94 ASP A CA 1
ATOM 715 C C . ASP A 1 94 ? -16.849 -8.523 15.057 1.00 86.19 94 ASP A C 1
ATOM 717 O O . ASP A 1 94 ? -17.574 -7.911 15.845 1.00 86.19 94 ASP A O 1
ATOM 721 N N . THR A 1 95 ? -15.542 -8.269 14.984 1.00 84.94 95 THR A N 1
ATOM 722 C CA . THR A 1 95 ? -14.807 -7.353 15.858 1.00 84.94 95 THR A CA 1
ATOM 723 C C . THR A 1 95 ? -13.847 -6.473 15.055 1.00 84.94 95 THR A C 1
ATOM 725 O O . THR A 1 95 ? -13.422 -6.802 13.947 1.00 84.94 95 THR A O 1
ATOM 728 N N . LYS A 1 96 ? -13.465 -5.320 15.627 1.00 87.38 96 LYS A N 1
ATOM 729 C CA . LYS A 1 96 ? -12.444 -4.449 15.022 1.00 87.38 96 LYS A CA 1
ATOM 730 C C . LYS A 1 96 ? -11.045 -5.067 15.175 1.00 87.38 96 LYS A C 1
ATOM 732 O O . LYS A 1 96 ? -10.565 -5.156 16.315 1.00 87.38 96 LYS A O 1
ATOM 737 N N . PRO A 1 97 ? -10.346 -5.389 14.074 1.00 88.38 97 PRO A N 1
ATOM 738 C CA . PRO A 1 97 ? -9.069 -6.085 14.124 1.00 88.38 97 PRO A CA 1
ATOM 739 C C . PRO A 1 97 ? -7.892 -5.166 14.465 1.00 88.38 97 PRO A C 1
ATOM 741 O O . PRO A 1 97 ? -7.975 -3.936 14.363 1.00 88.38 97 PRO A O 1
ATOM 744 N N . ILE A 1 98 ? -6.755 -5.778 14.796 1.00 88.38 98 ILE A N 1
ATOM 745 C CA . ILE A 1 98 ? -5.447 -5.129 14.681 1.00 88.38 98 ILE A CA 1
ATOM 746 C C . ILE A 1 98 ? -5.081 -5.090 13.195 1.00 88.38 98 ILE A C 1
ATOM 748 O O . ILE A 1 98 ? -5.047 -6.124 12.529 1.00 88.38 98 ILE A O 1
ATOM 752 N N . ILE A 1 99 ? -4.787 -3.900 12.669 1.00 88.94 99 ILE A N 1
ATOM 753 C CA . ILE A 1 99 ? -4.444 -3.717 11.254 1.00 88.94 99 ILE A CA 1
ATOM 754 C C . ILE A 1 99 ? -2.934 -3.563 11.120 1.00 88.94 99 ILE A C 1
ATOM 756 O O . ILE A 1 99 ? -2.346 -2.601 11.613 1.00 88.94 99 ILE A O 1
ATOM 760 N N . MET A 1 100 ? -2.292 -4.485 10.415 1.00 87.69 100 MET A N 1
ATOM 761 C CA . MET A 1 100 ? -0.858 -4.430 10.147 1.00 87.69 100 MET A CA 1
ATOM 762 C C . MET A 1 100 ? -0.610 -4.154 8.672 1.00 87.69 100 MET A C 1
ATOM 764 O O . MET A 1 100 ? -1.246 -4.754 7.812 1.00 87.69 100 MET A O 1
ATOM 768 N N . GLY A 1 101 ? 0.331 -3.270 8.358 1.00 85.31 101 GLY A N 1
ATOM 769 C CA . GLY A 1 101 ? 0.632 -2.903 6.980 1.00 85.31 101 GLY A CA 1
ATOM 770 C C . GLY A 1 101 ? 2.104 -2.604 6.771 1.00 85.31 101 GLY A C 1
ATOM 771 O O . GLY A 1 101 ? 2.751 -1.988 7.614 1.00 85.31 101 GLY A O 1
ATOM 772 N N . HIS A 1 102 ? 2.622 -3.028 5.623 1.00 83.19 102 HIS A N 1
ATOM 773 C CA . HIS A 1 102 ? 4.010 -2.810 5.219 1.00 83.19 102 HIS A CA 1
ATOM 774 C C . HIS A 1 102 ? 4.091 -1.909 3.986 1.00 83.19 102 HIS A C 1
ATOM 776 O O . HIS A 1 102 ? 3.242 -2.016 3.097 1.00 83.19 102 HIS A O 1
ATOM 782 N N . SER A 1 103 ? 5.126 -1.066 3.884 1.00 85.69 103 SER A N 1
ATOM 783 C CA . SER A 1 103 ? 5.311 -0.157 2.743 1.00 85.69 103 SER A CA 1
ATOM 784 C C . SER A 1 103 ? 4.036 0.670 2.510 1.00 85.69 103 SER A C 1
ATOM 786 O O . SER A 1 103 ? 3.499 1.251 3.454 1.00 85.69 103 SER A O 1
ATOM 788 N N . PHE A 1 104 ? 3.470 0.707 1.302 1.00 87.62 104 PHE A N 1
ATOM 789 C CA . PHE A 1 104 ? 2.214 1.425 1.055 1.00 87.62 104 PHE A CA 1
ATOM 790 C C . PHE A 1 104 ? 1.042 0.940 1.937 1.00 87.62 104 PHE A C 1
ATOM 792 O O . PHE A 1 104 ? 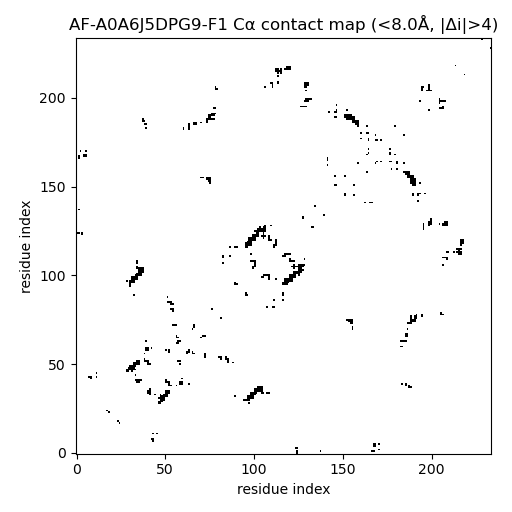0.159 1.725 2.281 1.00 87.62 104 PHE A O 1
ATOM 799 N N . GLY A 1 105 ? 1.070 -0.316 2.397 1.00 87.31 105 GLY A N 1
ATOM 800 C CA . GLY A 1 105 ? 0.137 -0.855 3.390 1.00 87.31 105 GLY A CA 1
ATOM 801 C C . GLY A 1 105 ? 0.115 -0.062 4.702 1.00 87.31 105 GLY A C 1
ATOM 802 O O . GLY A 1 105 ? -0.942 0.080 5.307 1.00 87.31 105 GLY A O 1
ATOM 803 N N . GLY A 1 106 ? 1.236 0.538 5.114 1.00 89.56 106 GLY A N 1
ATOM 804 C CA . GLY A 1 106 ? 1.292 1.406 6.297 1.00 89.56 106 GLY A CA 1
ATOM 805 C C . GLY A 1 106 ? 0.475 2.698 6.149 1.00 89.56 106 GLY A C 1
ATOM 806 O O . GLY A 1 106 ? -0.108 3.179 7.123 1.00 89.56 106 GLY A O 1
ATOM 807 N N . ALA A 1 107 ? 0.341 3.228 4.927 1.00 91.38 107 ALA A N 1
ATOM 808 C CA . ALA A 1 107 ? -0.577 4.335 4.663 1.00 91.38 107 ALA A CA 1
ATOM 809 C C . ALA A 1 107 ? -2.038 3.881 4.818 1.00 91.38 107 ALA A C 1
ATOM 811 O O . ALA A 1 107 ? -2.831 4.591 5.432 1.00 91.38 107 ALA A O 1
ATOM 812 N N . PHE A 1 108 ? -2.386 2.676 4.351 1.00 93.81 108 PHE A N 1
ATOM 813 C CA . PHE A 1 108 ? -3.722 2.110 4.564 1.00 93.81 108 PHE A CA 1
ATOM 814 C C . PHE A 1 108 ? -4.031 1.849 6.037 1.00 93.81 108 PHE A C 1
ATOM 816 O O . PHE A 1 108 ? -5.143 2.152 6.451 1.00 93.81 108 PHE A O 1
ATOM 823 N N . VAL A 1 109 ? -3.066 1.376 6.837 1.00 92.75 109 VAL A N 1
ATOM 824 C CA . VAL A 1 109 ? -3.229 1.245 8.299 1.00 92.75 109 VAL A CA 1
ATOM 825 C C . VAL A 1 109 ? -3.697 2.568 8.892 1.00 92.75 109 VAL A C 1
ATOM 827 O O . VAL A 1 109 ? -4.711 2.611 9.581 1.00 92.75 109 VAL A O 1
ATOM 830 N N . ARG A 1 110 ? -3.002 3.666 8.570 1.00 92.44 110 ARG A N 1
ATOM 831 C CA . ARG A 1 110 ? -3.375 5.005 9.038 1.00 92.44 110 ARG A CA 1
ATOM 832 C C . ARG A 1 110 ? -4.783 5.380 8.577 1.00 92.44 110 ARG A C 1
ATOM 834 O O . ARG A 1 110 ? -5.620 5.692 9.413 1.00 92.44 110 ARG A O 1
ATOM 841 N N . LEU A 1 111 ? -5.071 5.297 7.280 1.00 94.62 111 LEU A N 1
ATOM 842 C CA . LEU A 1 111 ? -6.383 5.673 6.736 1.00 94.62 111 LEU A CA 1
ATOM 843 C C . LEU A 1 111 ? -7.535 4.861 7.352 1.00 94.62 111 LEU A C 1
ATOM 845 O O . LEU A 1 111 ? -8.571 5.424 7.695 1.00 94.62 111 LEU A O 1
ATOM 849 N N . LEU A 1 112 ? -7.362 3.547 7.509 1.00 94.12 112 LEU A N 1
ATOM 850 C CA . LEU A 1 112 ? -8.376 2.654 8.075 1.00 94.12 112 LEU A CA 1
ATOM 851 C C . LEU A 1 112 ? -8.592 2.913 9.568 1.00 94.12 112 LEU A C 1
ATOM 853 O O . LEU A 1 112 ? -9.734 2.905 10.023 1.00 94.12 112 LEU A O 1
ATOM 857 N N . LEU A 1 113 ? -7.524 3.188 10.323 1.00 93.19 113 LEU A N 1
ATOM 858 C CA . LEU A 1 113 ? -7.640 3.592 11.723 1.00 93.19 113 LEU A CA 1
ATOM 859 C C . LEU A 1 113 ? -8.353 4.936 11.870 1.00 93.19 113 LEU A C 1
ATOM 861 O O . LEU A 1 113 ? -9.212 5.066 12.737 1.00 93.19 113 LEU A O 1
ATOM 865 N N . ASP A 1 114 ? -8.032 5.913 11.020 1.00 93.50 114 ASP A N 1
ATOM 866 C CA . ASP A 1 114 ? -8.672 7.235 11.025 1.00 93.50 114 ASP A CA 1
ATOM 867 C C . ASP A 1 114 ? -10.179 7.146 10.762 1.00 93.50 114 ASP A C 1
ATOM 869 O O . ASP A 1 114 ? -10.966 7.862 11.371 1.00 93.50 114 ASP A O 1
ATOM 873 N N . ALA A 1 115 ? -10.580 6.209 9.901 1.00 93.75 115 ALA A N 1
ATOM 874 C CA . ALA A 1 115 ? -11.976 5.902 9.611 1.00 93.75 115 ALA A CA 1
ATOM 875 C C . ALA A 1 115 ? -12.627 4.929 10.618 1.00 93.75 115 ALA A C 1
ATOM 877 O O . ALA A 1 115 ? -13.785 4.556 10.450 1.00 93.75 115 ALA A O 1
ATOM 878 N N . GLY A 1 116 ? -11.907 4.513 11.665 1.00 92.88 116 GLY A N 1
ATOM 879 C CA . GLY A 1 116 ? -12.453 3.722 12.767 1.00 92.88 116 GLY A CA 1
ATOM 880 C C . GLY A 1 116 ? -12.588 2.219 12.508 1.00 92.88 116 GLY A C 1
ATOM 881 O O . GLY A 1 116 ? -13.303 1.561 13.266 1.00 92.88 116 GLY A O 1
ATOM 882 N N . TYR A 1 117 ? -11.913 1.660 11.499 1.00 92.81 117 TYR A N 1
ATOM 883 C CA . TYR A 1 117 ? -12.006 0.233 11.151 1.00 92.81 117 TYR A CA 1
ATOM 884 C C . TYR A 1 117 ? -11.125 -0.690 12.006 1.00 92.81 117 TYR A C 1
ATOM 886 O O . TYR A 1 117 ? -11.360 -1.890 12.017 1.00 92.81 117 TYR A O 1
ATOM 894 N N . GLY A 1 118 ? -10.130 -0.171 12.732 1.00 91.12 118 GLY A N 1
ATOM 895 C CA . GLY A 1 118 ? -9.215 -0.989 13.544 1.00 91.12 118 GLY A CA 1
ATOM 896 C C . GLY A 1 118 ? -9.275 -0.680 15.039 1.00 91.12 118 GLY A C 1
ATOM 897 O O . GLY A 1 118 ? -9.659 0.418 15.441 1.00 91.12 118 GLY A O 1
ATOM 898 N N . SER A 1 119 ? -8.876 -1.651 15.863 1.00 90.25 119 SER A N 1
ATOM 899 C CA . SER A 1 119 ? -8.686 -1.493 17.316 1.00 90.25 119 SER A CA 1
ATOM 900 C C . SER A 1 119 ? -7.264 -1.055 17.685 1.00 90.25 119 SER A C 1
ATOM 902 O O . SER A 1 119 ? -7.055 -0.417 18.715 1.00 90.25 119 SER A O 1
ATOM 904 N N . ALA A 1 120 ? -6.297 -1.348 16.820 1.00 89.12 120 ALA A N 1
ATOM 905 C CA . ALA A 1 120 ? -4.932 -0.836 16.840 1.00 89.12 120 ALA A CA 1
ATOM 906 C C . ALA A 1 120 ? -4.321 -1.019 15.444 1.00 89.12 120 ALA A C 1
ATOM 908 O O . ALA A 1 120 ? -4.896 -1.706 14.593 1.00 89.12 120 ALA A O 1
ATOM 909 N N . GLY A 1 121 ? -3.142 -0.448 15.196 1.00 89.31 121 GLY A N 1
ATOM 910 C CA . GLY A 1 121 ? -2.420 -0.787 13.979 1.00 89.31 121 GLY A CA 1
ATOM 911 C C . GLY A 1 121 ? -0.913 -0.645 14.055 1.00 89.31 121 GLY A C 1
ATOM 912 O O . GLY A 1 121 ? -0.370 0.111 14.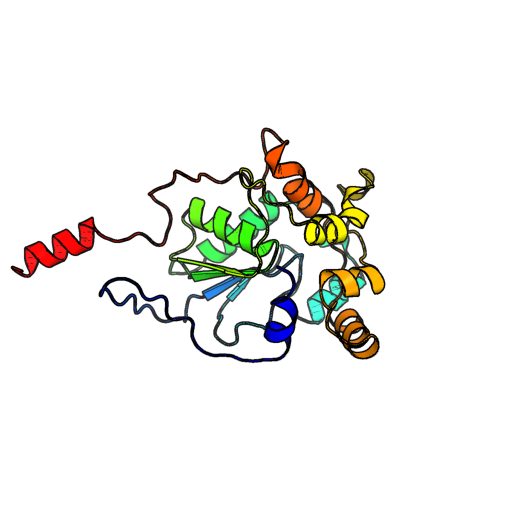857 1.00 89.31 121 GLY A O 1
ATOM 913 N N . VAL A 1 122 ? -0.252 -1.414 13.195 1.00 88.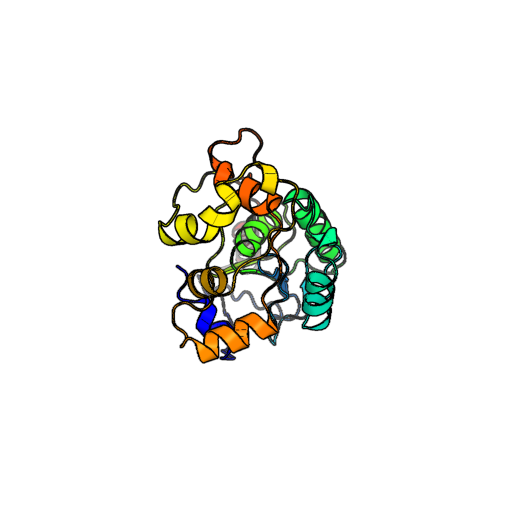69 122 VAL A N 1
ATOM 914 C CA . VAL A 1 122 ? 1.202 -1.538 13.107 1.00 88.69 122 VAL A CA 1
ATOM 915 C C . VAL A 1 122 ? 1.624 -1.214 11.681 1.00 88.69 122 VAL A C 1
ATOM 917 O O . VAL A 1 122 ? 1.170 -1.842 10.727 1.00 88.69 122 VAL A O 1
ATOM 920 N N . SER A 1 123 ? 2.503 -0.228 11.530 1.00 87.62 123 SER A N 1
ATOM 921 C CA . SER A 1 123 ? 3.050 0.182 10.237 1.00 87.62 123 SER A CA 1
ATOM 922 C C . SER A 1 123 ? 4.532 -0.179 10.169 1.00 87.62 123 SER A C 1
ATOM 924 O O . SER A 1 123 ? 5.335 0.410 10.889 1.00 87.62 123 SER A O 1
ATOM 926 N N . LEU A 1 124 ? 4.897 -1.107 9.286 1.00 82.25 124 LEU A N 1
ATOM 927 C CA . LEU A 1 124 ? 6.269 -1.584 9.081 1.00 82.25 124 LEU A CA 1
ATOM 928 C C . LEU A 1 124 ? 6.862 -0.910 7.840 1.00 82.25 124 LEU A C 1
ATOM 930 O O . LEU A 1 124 ? 6.349 -1.112 6.741 1.00 82.25 124 LEU A O 1
ATOM 934 N N . ASP A 1 125 ? 7.901 -0.083 8.006 1.00 81.38 125 ASP A N 1
ATOM 935 C CA . ASP A 1 125 ? 8.517 0.699 6.914 1.00 81.38 125 ASP A CA 1
ATOM 936 C C . ASP A 1 125 ? 7.458 1.369 6.005 1.00 81.38 125 ASP A C 1
ATOM 938 O O . ASP A 1 125 ? 7.497 1.301 4.777 1.00 81.38 125 ASP A O 1
ATOM 942 N N . GLY A 1 126 ? 6.428 1.946 6.635 1.00 82.31 126 GLY A N 1
ATOM 943 C CA . GLY A 1 126 ? 5.204 2.360 5.956 1.00 82.31 126 GLY A CA 1
ATOM 944 C C . GLY A 1 126 ? 5.319 3.678 5.193 1.00 82.31 126 GLY A C 1
ATOM 945 O O . GLY A 1 126 ? 5.941 4.628 5.671 1.00 82.31 126 GLY A O 1
ATOM 946 N N . ALA A 1 127 ? 4.637 3.760 4.050 1.00 84.31 127 ALA A N 1
ATOM 947 C CA . ALA A 1 127 ? 4.584 4.961 3.228 1.00 84.31 127 ALA A CA 1
ATOM 948 C C . ALA A 1 127 ? 3.948 6.146 3.976 1.00 84.31 127 ALA A C 1
ATOM 950 O O . ALA A 1 127 ? 3.058 6.002 4.828 1.00 84.31 127 ALA A O 1
ATOM 951 N N . ALA A 1 128 ? 4.402 7.345 3.624 1.00 83.69 128 ALA A N 1
ATOM 952 C CA . ALA A 1 128 ? 3.863 8.592 4.140 1.00 83.69 128 ALA A CA 1
ATOM 953 C C . ALA A 1 128 ? 2.401 8.818 3.700 1.00 83.69 128 ALA A C 1
ATOM 955 O O . ALA A 1 128 ? 2.006 8.529 2.571 1.00 83.69 128 ALA A O 1
ATOM 956 N N . VAL A 1 129 ? 1.596 9.381 4.605 1.00 88.50 129 VAL A N 1
ATOM 957 C CA . VAL A 1 129 ? 0.292 9.985 4.280 1.00 88.50 129 VAL A CA 1
ATOM 958 C C . VAL A 1 129 ? 0.482 11.477 3.994 1.00 88.50 129 VAL A C 1
ATOM 960 O O . VAL A 1 129 ? 1.524 12.044 4.338 1.00 88.50 129 VAL A O 1
ATOM 963 N N . LYS A 1 130 ? -0.517 12.139 3.393 1.00 88.62 130 LYS A N 1
ATOM 964 C CA . LYS A 1 130 ? -0.465 13.595 3.182 1.00 88.62 130 LYS A CA 1
ATOM 965 C C . LYS A 1 130 ? -0.185 14.312 4.510 1.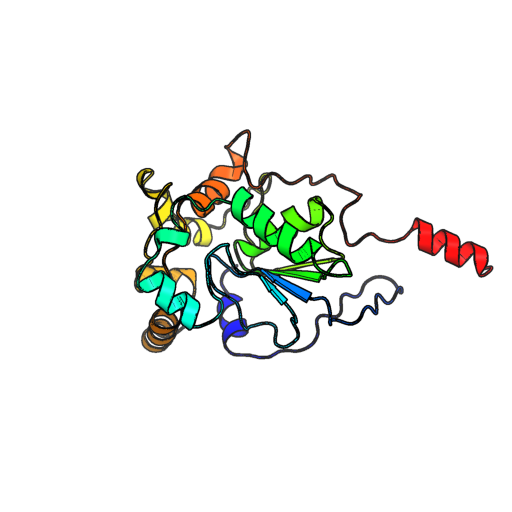00 88.62 130 LYS A C 1
ATOM 967 O O . LYS A 1 130 ? -0.831 14.021 5.507 1.00 88.62 130 LYS A O 1
ATOM 972 N N . GLY A 1 131 ? 0.723 15.284 4.487 1.00 86.06 131 GLY A N 1
ATOM 973 C CA . GLY A 1 131 ? 1.172 16.075 5.634 1.00 86.06 131 GLY A CA 1
ATOM 974 C C . GLY A 1 131 ? 2.536 15.642 6.176 1.00 86.06 131 GLY A C 1
ATOM 975 O O . GLY A 1 131 ? 3.183 16.421 6.870 1.00 86.06 131 GLY A O 1
ATOM 976 N N . VAL A 1 132 ? 3.014 14.444 5.818 1.00 84.88 132 VAL A N 1
ATOM 977 C CA . VAL A 1 132 ? 4.365 13.977 6.159 1.00 84.88 132 VAL A CA 1
ATOM 978 C C . VAL A 1 132 ? 5.305 14.270 4.992 1.00 84.88 132 VAL A C 1
ATOM 980 O O . VAL A 1 132 ? 5.184 13.677 3.924 1.00 84.88 132 VAL A O 1
ATOM 983 N N . TRP A 1 133 ? 6.246 15.192 5.193 1.00 78.69 133 TRP A N 1
ATOM 984 C CA . TRP A 1 133 ? 7.200 15.633 4.163 1.00 78.69 133 TRP A CA 1
ATOM 985 C C . TRP A 1 133 ? 8.517 14.853 4.143 1.00 78.69 133 TRP A C 1
ATOM 987 O O . TRP A 1 133 ? 9.353 15.084 3.273 1.00 78.69 133 TRP A O 1
ATOM 997 N N . ALA A 1 134 ? 8.712 13.930 5.084 1.00 75.81 134 ALA A N 1
ATOM 998 C CA . ALA A 1 134 ? 9.881 13.066 5.097 1.00 75.81 134 ALA A CA 1
ATOM 999 C C . ALA A 1 134 ? 9.851 12.135 3.872 1.00 75.81 134 ALA A C 1
ATOM 1001 O O . ALA A 1 134 ? 9.118 11.151 3.860 1.00 75.81 134 ALA A O 1
ATOM 1002 N N . LEU A 1 135 ? 10.643 12.466 2.849 1.00 68.50 135 LEU A N 1
ATOM 1003 C CA . LEU A 1 135 ? 10.844 11.670 1.638 1.00 68.50 135 LEU A CA 1
ATOM 1004 C C . LEU A 1 135 ? 12.322 11.264 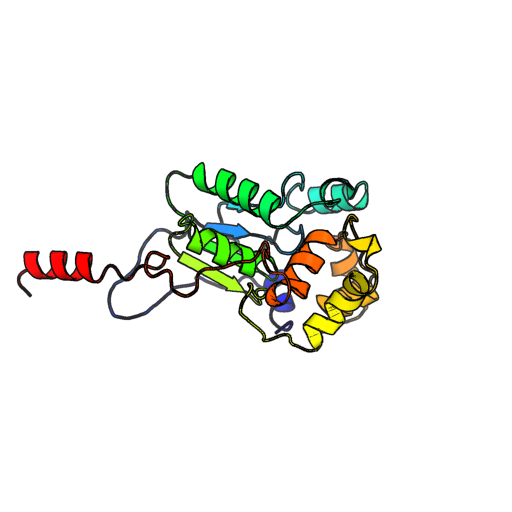1.558 1.00 68.50 135 LEU A C 1
ATOM 1006 O O . LEU A 1 135 ? 13.145 12.029 1.049 1.00 68.50 135 LEU A O 1
ATOM 1010 N N . PRO A 1 136 ? 12.697 10.087 2.090 1.00 75.94 136 PRO A N 1
ATOM 1011 C CA . PRO A 1 136 ? 14.063 9.594 2.005 1.00 75.94 136 PRO A CA 1
ATOM 1012 C C . PRO A 1 136 ? 14.519 9.515 0.546 1.00 75.94 136 PRO A C 1
ATOM 1014 O O . PRO A 1 136 ? 13.788 9.028 -0.318 1.00 75.94 136 PRO A O 1
ATOM 1017 N N . PHE A 1 137 ? 15.766 9.904 0.266 1.00 73.62 137 PHE A N 1
ATOM 1018 C CA . PHE A 1 137 ? 16.332 9.819 -1.087 1.00 73.62 137 PHE A CA 1
ATOM 1019 C C . PHE A 1 137 ? 16.222 8.406 -1.685 1.00 73.62 137 PHE A C 1
ATOM 1021 O O . PHE A 1 137 ? 16.000 8.244 -2.883 1.00 73.62 137 PHE A O 1
ATOM 1028 N N . SER A 1 138 ? 16.318 7.376 -0.841 1.00 76.44 138 SER A N 1
ATOM 1029 C CA . SER A 1 138 ? 16.119 5.981 -1.235 1.00 76.44 138 SER A CA 1
ATOM 1030 C C . SER A 1 138 ? 14.709 5.691 -1.759 1.00 76.44 138 SER A C 1
ATOM 1032 O O . SER A 1 138 ? 14.567 4.944 -2.720 1.00 76.44 138 SER A O 1
ATOM 1034 N N . GLU A 1 139 ? 13.674 6.282 -1.156 1.00 79.06 139 GLU A N 1
ATOM 1035 C CA . GLU A 1 139 ? 12.274 6.110 -1.570 1.00 79.06 139 GLU A CA 1
ATOM 1036 C C . GLU A 1 139 ? 12.003 6.859 -2.878 1.00 79.06 139 GLU A C 1
ATOM 1038 O O . GLU A 1 139 ? 11.388 6.313 -3.796 1.00 79.06 139 GLU A O 1
ATOM 1043 N N . ILE A 1 140 ? 12.563 8.067 -3.015 1.00 80.81 140 ILE A N 1
ATOM 1044 C CA . ILE A 1 140 ? 12.540 8.822 -4.273 1.00 80.81 140 ILE A CA 1
ATOM 1045 C C . ILE A 1 140 ? 13.194 7.993 -5.379 1.00 80.81 140 ILE A C 1
ATOM 1047 O O . ILE A 1 140 ? 12.587 7.769 -6.421 1.00 80.81 140 ILE A O 1
ATOM 1051 N N . LYS A 1 141 ? 14.408 7.477 -5.154 1.00 83.19 141 LYS A N 1
ATOM 1052 C CA . LYS A 1 141 ? 15.132 6.687 -6.157 1.00 83.19 141 LYS A CA 1
ATOM 1053 C C . LYS A 1 141 ? 14.411 5.383 -6.515 1.00 83.19 141 LYS A C 1
ATOM 1055 O O . LYS A 1 141 ? 14.423 5.006 -7.683 1.00 83.19 141 LYS A O 1
ATOM 1060 N N . ALA A 1 142 ? 13.766 4.723 -5.553 1.00 82.00 142 ALA A N 1
ATOM 1061 C CA . ALA A 1 142 ? 12.996 3.504 -5.800 1.00 82.00 142 ALA A CA 1
ATOM 1062 C C . ALA A 1 142 ? 11.714 3.761 -6.613 1.00 82.00 142 ALA A C 1
ATOM 1064 O O . ALA A 1 142 ? 11.336 2.938 -7.441 1.00 82.00 142 ALA A O 1
ATOM 1065 N N . THR A 1 143 ? 11.057 4.906 -6.414 1.00 83.81 143 THR A N 1
ATOM 1066 C CA . THR A 1 143 ? 9.790 5.246 -7.092 1.00 83.81 143 THR A CA 1
ATOM 1067 C C . THR A 1 143 ? 9.977 6.045 -8.385 1.00 83.81 143 THR A C 1
ATOM 1069 O O . THR A 1 143 ? 9.083 6.069 -9.236 1.00 83.81 143 THR A O 1
ATOM 1072 N N . PHE A 1 144 ? 11.150 6.653 -8.584 1.00 87.38 144 PHE A N 1
ATOM 1073 C CA . PHE A 1 144 ? 11.478 7.487 -9.741 1.00 87.38 144 PHE A CA 1
ATOM 1074 C C . PHE A 1 144 ? 11.200 6.834 -11.106 1.00 87.38 144 PHE A C 1
ATOM 1076 O O . PHE A 1 144 ? 10.636 7.522 -11.963 1.00 87.38 144 PHE A O 1
ATOM 1083 N N . PRO A 1 145 ? 11.513 5.542 -11.350 1.00 88.56 145 PRO A N 1
ATOM 1084 C CA . PRO A 1 145 ? 11.233 4.920 -12.644 1.00 88.56 145 PRO A CA 1
ATOM 1085 C C . PRO A 1 145 ? 9.756 4.971 -13.043 1.00 88.56 145 PRO A C 1
ATOM 1087 O O . PRO A 1 145 ? 9.443 5.151 -14.222 1.00 88.56 145 PRO A O 1
ATOM 1090 N N . VAL A 1 146 ? 8.856 4.884 -12.059 1.00 86.69 146 VAL A N 1
ATOM 1091 C CA . VAL A 1 146 ? 7.411 4.991 -12.272 1.00 86.69 146 VAL A CA 1
ATOM 1092 C C . VAL A 1 146 ? 6.988 6.451 -12.407 1.00 86.69 146 VAL A C 1
ATOM 1094 O O . VAL A 1 146 ? 6.289 6.796 -13.361 1.00 86.69 146 VAL A O 1
ATOM 1097 N N . LEU A 1 147 ? 7.426 7.306 -11.478 1.00 90.12 147 LEU A N 1
ATOM 1098 C CA . LEU A 1 147 ? 6.941 8.684 -11.344 1.00 90.12 147 LEU A CA 1
ATOM 1099 C C . LEU A 1 147 ? 7.459 9.639 -12.426 1.00 90.12 147 LEU A C 1
ATOM 1101 O O . LEU A 1 147 ? 6.803 10.638 -12.714 1.00 90.12 147 LEU A O 1
ATOM 1105 N N . ARG A 1 148 ? 8.597 9.336 -13.065 1.00 91.31 148 ARG A N 1
ATOM 1106 C CA . ARG A 1 148 ? 9.177 10.193 -14.116 1.00 91.31 148 ARG A CA 1
ATOM 1107 C C . ARG A 1 148 ? 8.348 10.262 -15.403 1.00 91.31 148 ARG A C 1
ATOM 1109 O O . ARG A 1 148 ? 8.581 11.151 -16.213 1.00 91.31 148 ARG A O 1
ATOM 1116 N N . ASN A 1 149 ? 7.433 9.315 -15.632 1.00 93.00 149 ASN A N 1
ATOM 1117 C CA . ASN A 1 149 ? 6.611 9.258 -16.842 1.00 93.00 149 ASN A CA 1
ATOM 1118 C C . ASN A 1 149 ? 5.114 9.371 -16.490 1.00 93.00 149 ASN A C 1
ATOM 1120 O O . ASN A 1 149 ? 4.533 8.389 -16.027 1.00 93.00 149 ASN A O 1
ATOM 1124 N N . PRO A 1 150 ? 4.455 10.514 -16.758 1.00 93.25 150 PRO A N 1
ATOM 1125 C CA . PRO A 1 150 ? 3.031 10.713 -16.472 1.00 93.25 150 PRO A CA 1
ATOM 1126 C C . PRO A 1 150 ? 2.096 9.688 -17.130 1.00 93.25 150 PRO A C 1
ATOM 1128 O O . PRO A 1 150 ? 1.037 9.387 -16.581 1.00 93.25 150 PRO A O 1
ATOM 1131 N N . ALA A 1 151 ? 2.488 9.086 -18.260 1.00 94.06 151 ALA A N 1
ATOM 1132 C CA . ALA A 1 151 ? 1.697 8.042 -18.917 1.00 94.06 151 ALA A CA 1
ATOM 1133 C C . ALA A 1 151 ? 1.518 6.785 -18.042 1.00 94.06 151 ALA A C 1
ATOM 1135 O O . ALA A 1 151 ? 0.610 5.986 -18.278 1.00 94.06 151 ALA A O 1
ATOM 1136 N N . ASN A 1 152 ? 2.352 6.614 -17.012 1.00 95.38 152 ASN A N 1
ATOM 1137 C CA . ASN A 1 152 ? 2.238 5.526 -16.048 1.00 95.38 152 ASN A CA 1
ATOM 1138 C C . ASN A 1 152 ? 1.070 5.699 -15.067 1.00 95.38 152 ASN A C 1
ATOM 1140 O O . ASN A 1 152 ? 0.691 4.724 -14.422 1.00 95.38 152 ASN A O 1
ATOM 1144 N N . LEU A 1 153 ? 0.464 6.890 -14.965 1.00 94.06 153 LEU A N 1
ATOM 1145 C CA . LEU A 1 153 ? -0.626 7.177 -14.022 1.00 94.06 153 LEU A CA 1
ATOM 1146 C C . LEU A 1 153 ? -1.788 6.178 -14.117 1.00 94.06 153 LEU A C 1
ATOM 1148 O O . LEU A 1 153 ? -2.429 5.873 -13.116 1.00 94.06 153 LEU A O 1
ATOM 1152 N N . HIS A 1 154 ? -2.046 5.663 -15.316 1.00 95.69 154 HIS A N 1
ATOM 1153 C CA . HIS A 1 154 ? -3.157 4.759 -15.601 1.00 95.69 154 HIS A CA 1
ATOM 1154 C C . HIS A 1 154 ? -2.711 3.316 -15.852 1.00 95.69 154 HIS A C 1
ATOM 1156 O O . HIS A 1 154 ? -3.536 2.490 -16.224 1.00 95.69 154 HIS A O 1
ATOM 1162 N N . ARG A 1 155 ? -1.428 2.988 -15.659 1.00 95.56 155 ARG A N 1
ATOM 1163 C CA . ARG A 1 155 ? -0.845 1.695 -16.045 1.00 95.56 155 ARG A CA 1
ATOM 1164 C C . ARG A 1 155 ? -0.498 0.830 -14.839 1.00 95.56 155 ARG A C 1
ATOM 1166 O O . ARG A 1 155 ? -0.203 1.330 -13.753 1.00 95.56 155 ARG A O 1
ATOM 1173 N N . ALA A 1 156 ? -0.475 -0.475 -15.077 1.00 94.06 156 ALA A N 1
ATOM 1174 C CA . ALA A 1 156 ? 0.323 -1.392 -14.286 1.00 94.06 156 ALA A CA 1
ATOM 1175 C C . ALA A 1 156 ? 1.755 -1.349 -14.833 1.00 94.06 156 ALA A C 1
ATOM 1177 O O . ALA A 1 156 ? 1.981 -1.627 -16.011 1.00 94.06 156 ALA A O 1
ATOM 1178 N N . VAL A 1 157 ? 2.703 -0.914 -14.012 1.00 93.31 157 VAL A N 1
ATOM 1179 C CA . VAL A 1 157 ? 4.081 -0.661 -14.431 1.00 93.31 157 VAL A CA 1
ATOM 1180 C C . VAL A 1 157 ? 4.937 -1.851 -14.016 1.00 93.31 157 VAL A C 1
ATOM 1182 O O . VAL A 1 157 ? 5.007 -2.133 -12.818 1.00 93.31 157 VAL A O 1
ATOM 1185 N N . PRO A 1 158 ? 5.556 -2.574 -14.965 1.00 91.44 158 PRO A N 1
ATOM 1186 C CA . PRO A 1 158 ? 6.460 -3.661 -14.624 1.00 91.44 158 PRO A CA 1
ATOM 1187 C C . PRO A 1 158 ? 7.679 -3.111 -13.882 1.00 91.44 158 PRO A C 1
ATOM 1189 O O . PRO A 1 158 ? 8.117 -1.988 -14.136 1.00 91.44 158 PRO A O 1
ATOM 1192 N N . ILE A 1 159 ? 8.224 -3.919 -12.980 1.00 87.44 159 ILE A N 1
ATOM 1193 C CA . ILE A 1 159 ? 9.481 -3.637 -12.295 1.00 87.44 159 ILE A CA 1
ATOM 1194 C C . ILE A 1 159 ? 10.577 -4.493 -12.923 1.00 87.44 159 ILE A C 1
ATOM 1196 O O . ILE A 1 159 ? 10.376 -5.682 -13.165 1.00 87.44 159 ILE A O 1
ATOM 1200 N N . THR A 1 160 ? 11.718 -3.890 -13.240 1.00 91.50 160 THR A N 1
ATOM 1201 C CA . THR A 1 160 ? 12.878 -4.651 -13.719 1.00 91.50 160 THR A CA 1
ATOM 1202 C C . THR A 1 160 ? 13.604 -5.310 -12.550 1.00 91.50 160 THR A C 1
ATOM 1204 O O . THR A 1 160 ? 13.600 -4.773 -11.445 1.00 91.50 160 THR A O 1
ATOM 1207 N N . GLU A 1 161 ? 14.324 -6.406 -12.795 1.00 90.81 161 GLU A N 1
ATOM 1208 C CA . GLU A 1 161 ? 15.119 -7.093 -11.761 1.00 90.81 161 GLU A CA 1
ATOM 1209 C C . GLU A 1 161 ? 16.085 -6.133 -11.037 1.00 90.81 161 GLU A C 1
ATOM 1211 O O . GLU A 1 161 ? 16.251 -6.183 -9.820 1.00 90.81 161 GLU A O 1
ATOM 1216 N N . LYS A 1 162 ? 16.696 -5.188 -11.767 1.00 91.75 162 LYS A N 1
ATOM 1217 C CA . LYS A 1 162 ? 17.596 -4.177 -11.187 1.00 91.75 162 LYS A CA 1
ATOM 1218 C C . LYS A 1 162 ? 16.863 -3.220 -10.245 1.00 91.75 162 LYS A C 1
ATOM 1220 O O . LYS A 1 162 ? 17.403 -2.850 -9.200 1.00 91.75 162 LYS A O 1
ATOM 1225 N N . GLU A 1 163 ? 15.666 -2.784 -10.623 1.00 90.38 163 GLU A N 1
ATOM 1226 C CA . GLU A 1 163 ? 14.826 -1.918 -9.791 1.00 90.38 163 GLU A CA 1
ATOM 1227 C C . GLU A 1 163 ? 14.289 -2.683 -8.584 1.00 90.38 163 GLU A C 1
ATOM 1229 O O . GLU A 1 163 ? 14.349 -2.159 -7.473 1.00 90.38 163 GLU A O 1
ATOM 1234 N N . PHE A 1 164 ? 13.856 -3.933 -8.776 1.00 88.25 164 PHE A N 1
ATOM 1235 C CA . PHE A 1 164 ? 13.425 -4.826 -7.705 1.00 88.25 164 PHE A CA 1
ATOM 1236 C C . PHE A 1 164 ? 14.552 -5.042 -6.700 1.00 88.25 164 PHE A C 1
ATOM 1238 O O . PHE A 1 164 ? 14.363 -4.848 -5.499 1.00 88.25 164 PHE A O 1
ATOM 1245 N N . ARG A 1 165 ? 15.764 -5.312 -7.194 1.00 88.56 165 ARG A N 1
ATOM 1246 C CA . ARG A 1 165 ? 16.954 -5.423 -6.359 1.00 88.56 165 ARG A CA 1
ATOM 1247 C C . ARG A 1 165 ? 17.224 -4.163 -5.568 1.00 88.56 165 ARG A C 1
ATOM 1249 O O . ARG A 1 165 ? 17.465 -4.238 -4.374 1.00 88.56 165 ARG A O 1
ATOM 1256 N N . TYR A 1 166 ? 17.174 -2.996 -6.198 1.00 88.75 166 TYR A N 1
ATOM 1257 C CA . TYR A 1 166 ? 17.402 -1.746 -5.481 1.00 88.75 166 TYR A CA 1
ATOM 1258 C C . TYR A 1 166 ? 16.326 -1.467 -4.413 1.00 88.75 166 TYR A C 1
ATOM 1260 O O . TYR A 1 166 ? 16.653 -0.990 -3.323 1.00 88.75 166 TYR A O 1
ATOM 1268 N N . ALA A 1 167 ? 15.061 -1.750 -4.731 1.00 84.31 167 ALA A N 1
ATOM 1269 C CA . ALA A 1 167 ? 13.908 -1.396 -3.910 1.00 84.31 167 ALA A CA 1
ATOM 1270 C C . ALA A 1 167 ? 13.603 -2.405 -2.790 1.00 84.31 167 ALA A C 1
ATOM 1272 O O . ALA A 1 167 ? 13.169 -1.996 -1.720 1.00 84.31 167 ALA A O 1
ATOM 1273 N N . PHE A 1 168 ? 13.827 -3.703 -3.004 1.00 83.31 168 PHE A N 1
ATOM 1274 C CA . PHE A 1 168 ? 13.353 -4.756 -2.096 1.00 83.31 168 PHE A CA 1
ATOM 1275 C C . PHE A 1 168 ? 14.461 -5.671 -1.574 1.00 83.31 168 PHE A C 1
ATOM 1277 O O . PHE A 1 168 ? 14.391 -6.116 -0.431 1.00 83.31 168 PHE A O 1
ATOM 1284 N N . THR A 1 169 ? 15.485 -5.947 -2.381 1.00 87.50 169 THR A N 1
ATOM 1285 C CA . THR A 1 169 ? 16.499 -6.980 -2.093 1.00 87.50 169 THR A CA 1
ATOM 1286 C C . THR A 1 169 ? 17.929 -6.446 -2.197 1.00 87.50 169 THR A C 1
ATOM 1288 O O . THR A 1 169 ? 18.856 -7.145 -2.605 1.00 87.50 169 THR A O 1
ATOM 1291 N N . ASN A 1 170 ? 18.134 -5.184 -1.813 1.00 87.50 170 ASN A N 1
ATOM 1292 C CA . ASN A 1 170 ? 19.396 -4.459 -2.019 1.00 87.50 170 ASN A CA 1
ATOM 1293 C C . ASN A 1 170 ? 20.565 -4.984 -1.179 1.00 87.50 170 ASN A C 1
ATOM 1295 O O . ASN A 1 170 ? 21.719 -4.705 -1.497 1.00 87.50 170 ASN A O 1
ATOM 1299 N N . ASN A 1 171 ? 20.259 -5.757 -0.144 1.00 88.69 171 ASN A N 1
ATOM 1300 C CA . ASN A 1 171 ? 21.214 -6.374 0.760 1.00 88.69 171 ASN A CA 1
ATOM 1301 C C . ASN A 1 171 ? 21.222 -7.918 0.621 1.00 88.69 171 ASN A C 1
ATOM 1303 O O . ASN A 1 171 ? 21.723 -8.633 1.486 1.00 88.69 171 ASN A O 1
ATOM 1307 N N . LEU A 1 172 ? 20.699 -8.423 -0.506 1.00 89.75 172 LEU A N 1
ATOM 1308 C CA . LEU A 1 172 ? 20.903 -9.789 -0.992 1.00 89.75 172 LEU A CA 1
ATOM 1309 C C . LEU A 1 172 ? 21.997 -9.839 -2.068 1.00 89.75 172 LEU A C 1
ATOM 1311 O O . LEU A 1 172 ? 22.240 -8.866 -2.804 1.00 89.75 172 LEU A O 1
ATOM 1315 N N . SER A 1 173 ? 22.629 -11.008 -2.203 1.00 93.62 173 SER A N 1
ATOM 1316 C CA . SER A 1 173 ? 23.466 -11.303 -3.367 1.00 93.62 173 SER A CA 1
ATOM 1317 C C . SER A 1 173 ? 22.636 -11.251 -4.665 1.00 93.62 173 SER A C 1
ATOM 1319 O O . SER A 1 173 ? 21.403 -11.338 -4.618 1.00 93.62 173 SER A O 1
ATOM 1321 N N . PRO A 1 174 ? 23.270 -11.089 -5.844 1.00 93.50 174 PRO A N 1
ATOM 1322 C CA . PRO A 1 174 ? 22.552 -11.105 -7.120 1.00 93.50 174 PRO A CA 1
ATOM 1323 C C . PRO A 1 174 ? 21.670 -12.351 -7.293 1.00 93.50 174 PRO A C 1
ATOM 1325 O O . PRO A 1 174 ? 20.501 -12.219 -7.639 1.00 93.50 174 PRO A O 1
ATOM 1328 N N . ASP A 1 175 ? 22.190 -13.534 -6.963 1.00 94.62 175 ASP A N 1
ATOM 1329 C CA . ASP A 1 175 ? 21.476 -14.801 -7.151 1.00 94.62 175 ASP A CA 1
ATOM 1330 C C . ASP A 1 175 ? 20.299 -14.960 -6.181 1.00 94.62 175 ASP A C 1
ATOM 1332 O O . ASP A 1 175 ? 19.221 -15.414 -6.565 1.00 94.62 175 ASP A O 1
ATOM 1336 N N . GLU A 1 176 ? 20.470 -14.560 -4.919 1.00 93.00 176 GLU A N 1
ATOM 1337 C CA . GLU A 1 176 ? 19.380 -14.548 -3.937 1.00 93.00 176 GLU A CA 1
ATOM 1338 C C . GLU A 1 176 ? 18.294 -13.5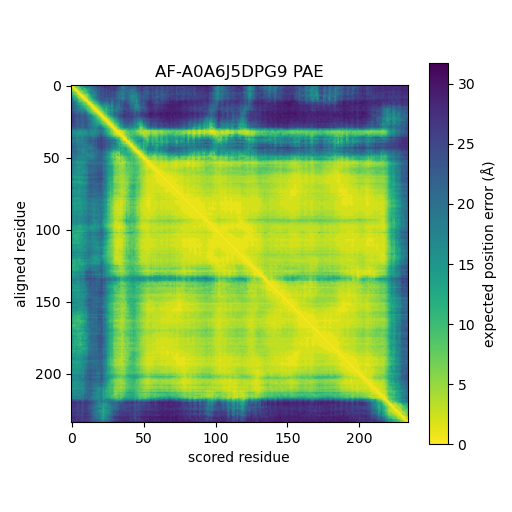50 -4.334 1.00 93.00 176 GLU A C 1
ATOM 1340 O O . GLU A 1 176 ? 17.110 -13.888 -4.325 1.00 93.00 176 GLU A O 1
ATOM 1345 N N . SER A 1 177 ? 18.696 -12.343 -4.746 1.00 89.25 177 SER A N 1
ATOM 1346 C CA . SER A 1 177 ? 17.782 -11.323 -5.255 1.00 89.25 177 SER A CA 1
ATOM 1347 C C . SER A 1 177 ? 16.991 -11.849 -6.444 1.00 89.25 177 SER A C 1
ATOM 1349 O O . SER A 1 177 ? 15.773 -11.700 -6.462 1.00 89.25 177 SER A O 1
ATOM 1351 N N . LYS A 1 178 ? 17.657 -12.506 -7.398 1.00 91.69 178 LYS A N 1
ATOM 1352 C CA . LYS A 1 178 ? 17.006 -13.101 -8.563 1.00 91.69 178 LYS A CA 1
ATOM 1353 C C . LYS A 1 178 ? 15.986 -14.168 -8.168 1.00 91.69 178 LYS A C 1
ATOM 1355 O O . LYS A 1 178 ? 14.869 -14.157 -8.665 1.00 91.69 178 LYS A O 1
ATOM 1360 N N . ARG A 1 179 ? 16.306 -15.046 -7.211 1.00 89.94 179 ARG A N 1
ATOM 1361 C CA . ARG A 1 179 ? 15.344 -16.048 -6.706 1.00 89.94 179 ARG A CA 1
ATOM 1362 C C . ARG A 1 179 ? 14.122 -15.414 -6.041 1.00 89.94 179 ARG A C 1
ATOM 1364 O O . ARG A 1 179 ? 13.044 -16.005 -6.044 1.00 89.94 179 ARG A O 1
ATOM 1371 N N . VAL A 1 180 ? 14.277 -14.265 -5.385 1.00 88.00 180 VAL A N 1
ATOM 1372 C CA . VAL A 1 180 ? 13.155 -13.530 -4.779 1.00 88.00 180 VAL A CA 1
ATOM 1373 C C . VAL A 1 180 ? 12.343 -12.814 -5.859 1.00 88.00 180 VAL A C 1
ATOM 1375 O O . VAL A 1 180 ? 11.118 -12.918 -5.839 1.00 88.00 180 VAL A O 1
ATOM 1378 N N . ASP A 1 181 ? 13.004 -12.173 -6.823 1.00 85.69 181 ASP A N 1
ATOM 1379 C CA . ASP A 1 181 ? 12.376 -11.547 -7.992 1.00 85.69 181 ASP A CA 1
ATOM 1380 C C . ASP A 1 181 ? 11.536 -12.570 -8.769 1.00 85.69 181 ASP A C 1
ATOM 1382 O O . ASP A 1 181 ? 10.319 -12.416 -8.862 1.00 85.69 181 ASP A O 1
ATOM 1386 N N . ASP A 1 182 ? 12.132 -13.703 -9.154 1.00 87.56 182 ASP A N 1
ATOM 1387 C CA . ASP A 1 182 ? 11.476 -14.803 -9.870 1.00 87.56 182 ASP A CA 1
ATOM 1388 C C . ASP A 1 182 ? 10.257 -15.354 -9.116 1.00 87.56 182 ASP A C 1
ATOM 1390 O O . ASP A 1 182 ? 9.324 -15.851 -9.741 1.00 87.56 182 ASP A O 1
ATOM 1394 N N . ARG A 1 183 ? 10.206 -15.244 -7.784 1.00 85.19 183 ARG A N 1
ATOM 1395 C CA . ARG A 1 183 ? 9.078 -15.741 -6.977 1.00 85.19 183 ARG A CA 1
ATOM 1396 C C . ARG A 1 183 ? 7.992 -14.713 -6.706 1.00 85.19 183 ARG A C 1
ATOM 1398 O O . ARG A 1 183 ? 6.844 -15.113 -6.529 1.00 85.19 183 ARG A O 1
ATOM 1405 N N . TYR A 1 184 ? 8.338 -13.433 -6.611 1.00 84.69 184 TYR A N 1
ATOM 1406 C CA . TYR A 1 184 ? 7.431 -12.442 -6.032 1.00 84.69 184 TYR A CA 1
ATOM 1407 C C . TYR A 1 184 ? 7.191 -11.221 -6.907 1.00 84.69 184 TYR A C 1
ATOM 1409 O O . TYR A 1 184 ? 6.108 -10.660 -6.813 1.00 84.69 184 TYR A O 1
ATOM 1417 N N . ALA A 1 185 ? 8.128 -10.820 -7.769 1.00 86.75 185 ALA A N 1
ATOM 1418 C CA . ALA A 1 185 ? 8.005 -9.569 -8.510 1.00 86.75 185 ALA A CA 1
ATOM 1419 C C . ALA A 1 185 ? 6.745 -9.539 -9.393 1.00 86.75 185 ALA A C 1
ATOM 1421 O O . ALA A 1 185 ? 6.565 -10.385 -10.274 1.00 86.75 185 ALA A O 1
ATOM 1422 N N . VAL A 1 186 ? 5.895 -8.536 -9.173 1.00 88.19 186 VAL A N 1
ATOM 1423 C CA . VAL A 1 186 ? 4.710 -8.223 -9.983 1.00 88.19 186 VAL A CA 1
ATOM 1424 C C . VAL A 1 186 ? 4.735 -6.753 -10.404 1.00 88.19 186 VAL A C 1
ATOM 1426 O O . VAL A 1 186 ? 5.396 -5.938 -9.751 1.00 88.19 186 VAL A O 1
ATOM 1429 N N . PRO A 1 187 ? 4.008 -6.373 -11.470 1.00 91.38 187 PRO A N 1
ATOM 1430 C CA . PRO A 1 187 ? 3.795 -4.969 -11.791 1.00 91.38 187 PRO A CA 1
ATOM 1431 C C . PRO A 1 187 ? 3.165 -4.206 -10.623 1.00 91.38 187 PRO A C 1
ATOM 1433 O O . PRO A 1 187 ? 2.441 -4.769 -9.806 1.00 91.38 187 PRO A O 1
ATOM 1436 N N . VAL A 1 188 ? 3.399 -2.898 -10.568 1.00 88.94 188 VAL A N 1
ATOM 1437 C CA . VAL A 1 188 ? 2.803 -2.002 -9.572 1.00 88.94 188 VAL A CA 1
ATOM 1438 C C . VAL A 1 188 ? 1.778 -1.087 -10.224 1.00 88.94 188 VAL A C 1
ATOM 1440 O O . VAL A 1 188 ? 1.968 -0.620 -11.346 1.00 88.94 188 VAL A O 1
ATOM 1443 N N . SER A 1 189 ? 0.689 -0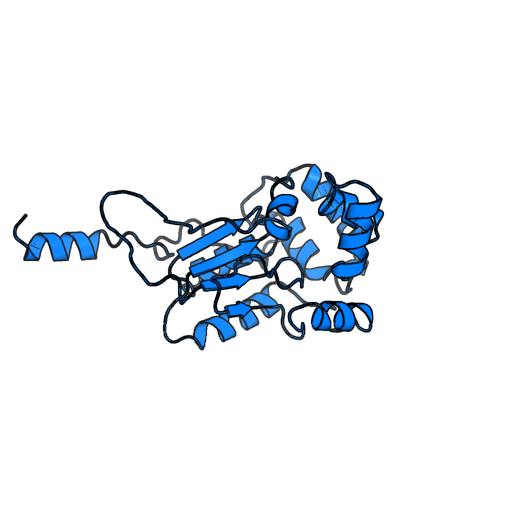.768 -9.525 1.00 93.56 189 SER A N 1
ATOM 1444 C CA . SER A 1 189 ? -0.214 0.273 -10.011 1.00 93.56 189 SER A CA 1
ATOM 1445 C C . SER A 1 189 ? 0.465 1.642 -9.959 1.00 93.56 189 SER A C 1
ATOM 1447 O O . SER A 1 189 ? 0.754 2.163 -8.875 1.00 93.56 189 SER A O 1
ATOM 1449 N N . GLY A 1 190 ? 0.679 2.258 -11.124 1.00 93.25 190 GLY A N 1
ATOM 1450 C CA . GLY A 1 190 ? 1.261 3.594 -11.201 1.00 93.25 190 GLY A CA 1
ATOM 1451 C C . GLY A 1 190 ? 0.405 4.621 -10.464 1.00 93.25 190 GLY A C 1
ATOM 1452 O O . GLY A 1 190 ? 0.936 5.450 -9.730 1.00 93.25 190 GLY A O 1
ATOM 1453 N N . ARG A 1 191 ? -0.927 4.506 -10.547 1.00 95.00 191 ARG A N 1
ATOM 1454 C CA . ARG A 1 191 ? -1.865 5.419 -9.879 1.00 95.00 191 ARG A CA 1
ATOM 1455 C C . ARG A 1 191 ? -1.607 5.545 -8.378 1.00 95.00 191 ARG A C 1
ATOM 1457 O O . ARG A 1 191 ? -1.624 6.660 -7.865 1.00 95.00 191 ARG A O 1
ATOM 1464 N N . ILE A 1 192 ? -1.350 4.433 -7.687 1.00 92.31 192 ILE A N 1
ATOM 1465 C CA . ILE A 1 192 ? -1.052 4.426 -6.245 1.00 92.31 192 ILE A CA 1
ATOM 1466 C C . ILE A 1 192 ? 0.232 5.202 -5.966 1.00 92.31 192 ILE A C 1
ATOM 1468 O O . ILE A 1 192 ? 0.253 6.053 -5.078 1.00 92.31 192 ILE A O 1
ATOM 1472 N N . LEU A 1 193 ? 1.285 4.946 -6.747 1.00 90.62 193 LEU A N 1
ATOM 1473 C CA . LEU A 1 193 ? 2.566 5.625 -6.576 1.00 90.62 193 LEU A CA 1
ATOM 1474 C C . LEU A 1 193 ? 2.450 7.125 -6.854 1.00 90.62 193 LEU A C 1
ATOM 1476 O O . LEU A 1 193 ? 2.976 7.911 -6.075 1.00 90.62 193 LEU A O 1
ATOM 1480 N N . PHE A 1 194 ? 1.703 7.546 -7.880 1.00 93.00 194 PHE A N 1
ATOM 1481 C CA . PHE A 1 194 ? 1.421 8.968 -8.115 1.00 93.00 194 PHE A CA 1
ATOM 1482 C C . PHE A 1 194 ? 0.616 9.590 -6.964 1.00 93.00 194 PHE A C 1
ATOM 1484 O O . PHE A 1 194 ? 0.935 10.687 -6.509 1.00 93.00 194 PHE A O 1
ATOM 1491 N N . GLN A 1 195 ? -0.402 8.893 -6.451 1.00 93.19 195 GLN A N 1
ATOM 1492 C CA . GLN A 1 195 ? -1.214 9.380 -5.332 1.00 93.19 195 GLN A CA 1
ATOM 1493 C C . GLN A 1 195 ? -0.419 9.500 -4.025 1.00 93.19 195 GLN A C 1
ATOM 1495 O O . GLN A 1 195 ? -0.685 10.418 -3.253 1.00 93.19 195 GLN A O 1
ATOM 1500 N N . GLY A 1 196 ? 0.549 8.611 -3.787 1.00 88.94 196 GLY A N 1
ATOM 1501 C CA . GLY A 1 196 ? 1.482 8.711 -2.664 1.00 88.94 196 GLY A CA 1
ATOM 1502 C C . GLY A 1 196 ? 2.542 9.792 -2.872 1.00 88.94 196 GLY A C 1
ATOM 1503 O O . GLY A 1 196 ? 2.654 10.709 -2.065 1.00 88.94 196 GLY A O 1
ATOM 1504 N N . GLY A 1 197 ? 3.278 9.727 -3.983 1.00 88.19 197 GLY A N 1
ATOM 1505 C CA . GLY A 1 197 ? 4.411 10.611 -4.269 1.00 88.19 197 GLY A CA 1
ATOM 1506 C C . GLY A 1 197 ? 4.035 12.091 -4.376 1.00 88.19 197 GLY A C 1
ATOM 1507 O O . GLY A 1 197 ? 4.804 12.951 -3.959 1.00 88.19 197 GLY A O 1
ATOM 1508 N N . PHE A 1 198 ? 2.828 12.401 -4.860 1.00 89.81 198 PHE A N 1
ATOM 1509 C CA . PHE A 1 198 ? 2.326 13.777 -4.969 1.00 89.81 198 PHE A CA 1
ATOM 1510 C C . PHE A 1 198 ? 1.320 14.155 -3.867 1.00 89.81 198 PHE A C 1
ATOM 1512 O O . PHE A 1 198 ? 0.682 15.207 -3.947 1.00 89.81 198 PHE A O 1
ATOM 1519 N N . ALA A 1 199 ? 1.174 13.344 -2.811 1.00 90.12 199 ALA A N 1
ATOM 1520 C CA . ALA A 1 199 ? 0.171 13.553 -1.761 1.00 90.12 199 ALA A CA 1
ATOM 1521 C C . ALA A 1 199 ? 0.244 14.945 -1.107 1.00 90.12 199 ALA A C 1
ATOM 1523 O O . ALA A 1 199 ? -0.778 15.577 -0.822 1.00 90.12 199 ALA A O 1
ATOM 1524 N N . ASN A 1 200 ? 1.454 15.452 -0.875 1.00 89.06 200 ASN A N 1
ATOM 1525 C CA . ASN A 1 200 ? 1.649 16.723 -0.180 1.00 89.06 200 ASN A CA 1
ATOM 1526 C C . ASN A 1 200 ? 1.267 17.939 -1.031 1.00 89.06 200 ASN A C 1
ATOM 1528 O O . ASN A 1 200 ? 0.696 18.886 -0.491 1.00 89.06 200 ASN A O 1
ATOM 1532 N N . VAL A 1 201 ? 1.451 17.868 -2.350 1.00 89.88 201 VAL A N 1
ATOM 1533 C CA . VAL A 1 201 ? 1.121 18.962 -3.279 1.00 89.88 201 VAL A CA 1
ATOM 1534 C C . VAL A 1 201 ? -0.296 18.867 -3.849 1.00 89.88 201 VAL A C 1
ATOM 1536 O O . VAL A 1 201 ? -0.858 19.873 -4.265 1.00 89.88 201 VAL A O 1
ATOM 1539 N N . ALA A 1 202 ? -0.920 17.686 -3.825 1.00 89.00 202 ALA A N 1
ATOM 1540 C CA . ALA A 1 202 ? -2.297 17.508 -4.275 1.00 89.00 202 ALA A CA 1
ATOM 1541 C C . ALA A 1 202 ? -3.302 18.069 -3.243 1.00 89.00 202 ALA A C 1
ATOM 1543 O O . ALA A 1 202 ? -3.307 17.603 -2.095 1.00 89.00 202 ALA A O 1
ATOM 1544 N N . PRO A 1 203 ? -4.203 19.004 -3.612 1.00 87.38 203 PRO A N 1
ATOM 1545 C CA . PRO A 1 203 ? -5.214 19.531 -2.693 1.00 87.38 203 PRO A CA 1
ATOM 1546 C C . PRO A 1 203 ? -6.134 18.432 -2.157 1.00 87.38 203 PRO A C 1
ATOM 1548 O O . PRO A 1 203 ? -6.341 18.334 -0.955 1.00 87.38 203 PRO A O 1
ATOM 1551 N N . ASN A 1 204 ? -6.598 17.525 -3.018 1.00 89.81 204 ASN A N 1
ATOM 1552 C CA . ASN A 1 204 ? -7.495 16.424 -2.654 1.00 89.81 204 ASN A CA 1
ATOM 1553 C C . ASN A 1 204 ? -6.771 15.074 -2.710 1.00 89.81 204 ASN A C 1
ATOM 1555 O O . ASN A 1 204 ? -7.175 14.166 -3.434 1.00 89.81 204 ASN A O 1
ATOM 1559 N N . ALA A 1 205 ? -5.656 14.954 -1.982 1.00 91.81 205 ALA A N 1
ATOM 1560 C CA . ALA A 1 205 ? -4.890 13.710 -1.960 1.00 91.81 205 ALA A CA 1
ATOM 1561 C C . ALA A 1 205 ? -5.723 12.546 -1.409 1.00 91.81 205 ALA A C 1
ATOM 1563 O O . ALA A 1 205 ? -6.353 12.659 -0.358 1.00 91.81 205 ALA A O 1
ATOM 1564 N N . ALA A 1 206 ? -5.651 11.398 -2.082 1.00 92.69 206 ALA A N 1
ATOM 1565 C CA . ALA A 1 206 ? -6.343 10.183 -1.656 1.00 92.69 206 ALA A CA 1
ATOM 1566 C C . ALA A 1 206 ? -5.787 9.595 -0.343 1.00 92.69 206 ALA A C 1
ATOM 1568 O O . ALA A 1 206 ? -6.445 8.777 0.288 1.00 92.69 206 ALA A O 1
ATOM 1569 N N . THR A 1 207 ? -4.592 10.024 0.069 1.00 91.62 207 THR A N 1
ATOM 1570 C CA . THR A 1 207 ? -3.938 9.674 1.338 1.00 91.62 207 THR A CA 1
ATOM 1571 C C . THR A 1 207 ? -4.095 10.771 2.399 1.00 91.62 207 THR A C 1
ATOM 1573 O O . THR A 1 207 ? -3.268 10.882 3.304 1.00 91.62 207 THR A O 1
ATOM 1576 N N . ARG A 1 208 ? -5.122 11.627 2.284 1.00 92.19 208 ARG A N 1
ATOM 1577 C CA . ARG A 1 208 ? -5.473 12.605 3.322 1.00 92.19 208 ARG A CA 1
ATOM 1578 C C . ARG A 1 208 ? -5.832 11.877 4.618 1.00 92.19 208 ARG A C 1
ATOM 1580 O O . ARG A 1 208 ? -6.654 10.971 4.609 1.00 92.19 208 ARG A O 1
ATOM 1587 N N . TYR A 1 209 ? -5.225 12.324 5.709 1.00 87.00 209 TYR A N 1
ATOM 1588 C CA . TYR A 1 209 ? -5.334 11.735 7.037 1.00 87.00 209 TYR A CA 1
ATOM 1589 C C . TYR A 1 209 ? -5.512 12.848 8.072 1.00 87.00 209 TYR A C 1
ATOM 1591 O O . TYR A 1 209 ? -4.830 13.874 7.980 1.00 87.00 209 TYR A O 1
ATOM 1599 N N . ASN A 1 210 ? -6.423 12.677 9.032 1.00 90.12 210 ASN A N 1
ATOM 1600 C CA . ASN A 1 210 ? -6.639 13.657 10.090 1.00 90.12 210 ASN A CA 1
ATOM 1601 C C . ASN A 1 210 ? -5.689 13.403 11.273 1.00 90.12 210 ASN A C 1
ATOM 1603 O O . ASN A 1 210 ? -5.904 12.527 12.110 1.00 90.12 210 ASN A O 1
ATOM 1607 N N . PHE A 1 211 ? -4.620 14.194 11.381 1.00 87.38 211 PHE A N 1
ATOM 1608 C CA . PHE A 1 211 ? -3.687 14.071 12.506 1.00 87.38 211 PHE A CA 1
ATOM 1609 C C . PHE A 1 211 ? -4.315 14.422 13.860 1.00 87.38 211 PHE A C 1
ATOM 1611 O O . PHE A 1 211 ? -3.901 13.836 14.854 1.00 87.38 211 PHE A O 1
ATOM 1618 N N . ALA A 1 212 ? -5.325 15.297 13.880 1.00 89.12 212 ALA A N 1
ATOM 1619 C CA . ALA A 1 212 ? -6.018 15.762 15.084 1.00 89.12 212 ALA A CA 1
ATOM 1620 C C . ALA A 1 212 ? -7.225 14.887 15.474 1.00 89.12 212 ALA A C 1
ATOM 1622 O O . ALA A 1 212 ? -8.077 15.302 16.252 1.00 89.12 212 ALA A O 1
ATOM 1623 N N . ASN A 1 213 ? -7.354 13.699 14.881 1.00 87.75 213 ASN A N 1
ATOM 1624 C CA . ASN A 1 213 ? -8.424 12.772 15.217 1.00 87.75 213 ASN A CA 1
ATOM 1625 C C . ASN A 1 213 ? -8.127 12.042 16.538 1.00 87.75 213 ASN A C 1
ATOM 1627 O O . ASN A 1 213 ? -7.462 11.001 16.535 1.00 87.75 213 ASN A O 1
ATOM 1631 N N . ASP A 1 214 ? -8.655 12.572 17.641 1.00 85.00 214 ASP A N 1
ATOM 1632 C CA . ASP A 1 214 ? -8.542 11.981 18.985 1.00 85.00 214 ASP A CA 1
ATOM 1633 C C . ASP A 1 214 ? -9.458 10.760 19.186 1.00 85.00 214 ASP A C 1
ATOM 1635 O O . ASP A 1 214 ? -9.318 9.999 20.143 1.00 85.00 214 ASP A O 1
ATOM 1639 N N . ASP A 1 215 ? -10.375 10.523 18.246 1.00 83.81 215 ASP A N 1
ATOM 1640 C CA . ASP A 1 215 ? -11.279 9.378 18.234 1.00 83.81 215 ASP A CA 1
ATOM 1641 C C . ASP A 1 215 ? -10.634 8.103 17.642 1.00 83.81 215 ASP A C 1
ATOM 1643 O O . ASP A 1 215 ? -11.240 7.020 17.642 1.00 83.81 215 ASP A O 1
ATOM 1647 N N . ARG A 1 216 ? -9.402 8.200 17.134 1.00 87.12 216 ARG A N 1
ATOM 1648 C CA . ARG A 1 216 ? -8.687 7.099 16.483 1.00 87.12 216 ARG A CA 1
ATOM 1649 C C . ARG A 1 216 ? -8.099 6.108 17.490 1.00 87.12 216 ARG A C 1
ATOM 1651 O O . ARG A 1 216 ? -7.608 6.471 18.553 1.00 87.12 216 ARG A O 1
ATOM 1658 N N . ALA A 1 217 ? -8.095 4.830 17.117 1.00 82.94 217 ALA A N 1
ATOM 1659 C CA . ALA A 1 217 ? -7.479 3.781 17.917 1.00 82.94 217 ALA A CA 1
ATOM 1660 C C . ALA A 1 217 ? -5.927 3.776 17.824 1.00 82.94 217 ALA A C 1
ATOM 1662 O O . ALA A 1 217 ? -5.385 4.148 16.779 1.00 82.94 217 ALA A O 1
ATOM 1663 N N . PRO A 1 218 ? -5.194 3.308 18.855 1.00 71.62 218 PRO A N 1
ATOM 1664 C CA . PRO A 1 218 ? -5.698 2.794 20.125 1.00 71.62 218 PRO A CA 1
ATOM 1665 C C . PRO A 1 218 ? -6.205 3.943 20.998 1.00 71.62 218 PRO A C 1
ATOM 1667 O O . PRO A 1 218 ? -5.480 4.896 21.271 1.00 71.62 218 PRO A O 1
ATOM 1670 N N . ARG A 1 219 ? -7.460 3.851 21.443 1.00 62.06 219 ARG A N 1
ATOM 1671 C CA . ARG A 1 219 ? -7.963 4.793 22.438 1.00 62.06 219 ARG A CA 1
ATOM 1672 C C . ARG A 1 219 ? -7.408 4.359 23.784 1.00 62.06 219 ARG A C 1
ATOM 1674 O O . ARG A 1 219 ? -7.679 3.239 24.219 1.00 62.06 219 ARG A O 1
ATOM 1681 N N . GLU A 1 220 ? -6.688 5.243 24.468 1.00 50.00 220 GLU A N 1
ATOM 1682 C CA . GLU A 1 220 ? -6.666 5.152 25.921 1.00 50.00 220 GLU A CA 1
ATOM 1683 C C . GLU A 1 220 ? -8.109 5.331 26.370 1.00 50.00 220 GLU A C 1
ATOM 1685 O O . GLU A 1 220 ? -8.722 6.386 26.202 1.00 50.00 220 GLU A O 1
ATOM 1690 N N . ARG A 1 221 ? -8.668 4.276 26.941 1.00 50.12 221 ARG A N 1
ATOM 1691 C CA . ARG A 1 221 ? -9.938 4.307 27.646 1.00 50.12 221 ARG A CA 1
ATOM 1692 C C . ARG A 1 221 ? -9.804 5.107 28.940 1.00 50.12 221 ARG A C 1
ATOM 1694 O O . ARG A 1 221 ? -10.227 4.626 29.972 1.00 50.12 221 ARG A O 1
ATOM 1701 N N . ARG A 1 222 ? -9.195 6.298 28.936 1.00 46.12 222 ARG A N 1
ATOM 1702 C CA . ARG A 1 222 ? -8.914 7.034 30.175 1.00 46.12 222 ARG A CA 1
ATOM 1703 C C . ARG A 1 222 ? -10.203 7.267 30.969 1.00 46.12 222 ARG A C 1
ATOM 1705 O O . ARG A 1 222 ? -10.248 6.924 32.135 1.00 46.12 222 ARG A O 1
ATOM 1712 N N . LYS A 1 223 ? -11.290 7.646 30.286 1.00 44.59 223 LYS A N 1
ATOM 1713 C CA . LYS A 1 223 ? -12.621 7.825 30.895 1.00 44.59 223 LYS A CA 1
ATOM 1714 C C . LYS A 1 223 ? -13.289 6.524 31.360 1.00 44.59 223 LYS A C 1
ATOM 1716 O O . LYS A 1 223 ? -13.962 6.521 32.378 1.00 44.59 223 LYS A O 1
ATOM 1721 N N . GLU A 1 224 ? -13.122 5.421 30.630 1.00 48.34 224 GLU A N 1
ATOM 1722 C CA . GLU A 1 224 ? -13.688 4.117 31.022 1.00 48.34 224 GLU A CA 1
ATOM 1723 C C . GLU A 1 224 ? -12.855 3.447 32.132 1.00 48.34 224 GLU A C 1
ATOM 1725 O O . GLU A 1 224 ? -13.415 2.766 32.981 1.00 48.34 224 GLU A O 1
ATOM 1730 N N . CYS A 1 225 ? -11.539 3.678 32.177 1.00 43.75 225 CYS A N 1
ATOM 1731 C CA . CYS A 1 225 ? -10.661 3.275 33.277 1.00 43.75 225 CYS A CA 1
ATOM 1732 C C . CYS A 1 225 ? -10.880 4.138 34.527 1.00 43.75 225 CYS A C 1
ATOM 1734 O O . CYS A 1 225 ? -10.876 3.591 35.619 1.00 43.75 225 CYS A O 1
ATOM 1736 N N . GLU A 1 226 ? -11.105 5.450 34.389 1.00 49.94 226 GLU A N 1
ATOM 1737 C CA . GLU A 1 226 ? -11.493 6.341 35.496 1.00 49.94 226 GLU A CA 1
ATOM 1738 C C . GLU A 1 226 ? -12.872 5.962 36.059 1.00 49.94 226 GLU A C 1
ATOM 1740 O O . GLU A 1 226 ? -13.046 5.938 37.272 1.00 49.94 226 GLU A O 1
ATOM 1745 N N . ALA A 1 227 ? -13.829 5.588 35.200 1.00 51.03 227 ALA A N 1
ATOM 1746 C CA . ALA A 1 227 ? -15.133 5.082 35.632 1.00 51.03 227 ALA A CA 1
ATOM 1747 C C . ALA A 1 227 ? -15.025 3.726 36.357 1.00 51.03 227 ALA A C 1
ATOM 1749 O O . ALA A 1 227 ? -15.617 3.550 37.416 1.00 51.03 227 ALA A O 1
ATOM 1750 N N . LEU A 1 228 ? -14.219 2.792 35.835 1.00 47.50 228 LEU A N 1
ATOM 1751 C CA . LEU A 1 228 ? -13.967 1.497 36.482 1.00 47.50 228 LEU A CA 1
ATOM 1752 C C . LEU A 1 228 ? -13.168 1.625 37.789 1.00 47.50 228 LEU A C 1
ATOM 1754 O O . LEU A 1 228 ? -13.399 0.852 38.710 1.00 47.50 228 LEU A O 1
ATOM 1758 N N . ALA A 1 229 ? -12.241 2.581 37.889 1.00 49.81 229 ALA A N 1
ATOM 1759 C CA . ALA A 1 229 ? -11.512 2.867 39.127 1.00 49.81 229 ALA A CA 1
ATOM 1760 C C . ALA A 1 229 ? -12.424 3.516 40.181 1.00 49.81 229 ALA A C 1
ATOM 1762 O O . ALA A 1 229 ? -12.378 3.130 41.347 1.00 49.81 229 ALA A O 1
ATOM 1763 N N . GLY A 1 230 ? -13.317 4.419 39.756 1.00 51.88 230 GLY A N 1
ATOM 1764 C CA . GLY A 1 230 ? -14.334 5.024 40.618 1.00 51.88 230 GLY A CA 1
ATOM 1765 C C . GLY A 1 230 ? -15.310 4.007 41.219 1.00 51.88 230 GLY A C 1
ATOM 1766 O O . GLY A 1 230 ? -15.638 4.112 42.398 1.00 51.88 230 GLY A O 1
ATOM 1767 N N . ASP A 1 231 ? -15.707 2.984 40.456 1.00 49.50 231 ASP A N 1
ATOM 1768 C CA . ASP A 1 231 ? -16.576 1.896 40.940 1.00 49.50 231 ASP A CA 1
ATOM 1769 C C . ASP A 1 231 ? -15.838 0.857 41.811 1.00 49.50 231 ASP A C 1
ATOM 1771 O O . ASP A 1 231 ? -16.473 0.110 42.557 1.00 49.50 231 ASP A O 1
ATOM 1775 N N . LEU A 1 232 ? -14.501 0.805 41.752 1.00 47.16 232 LEU A N 1
ATOM 1776 C CA . LEU A 1 232 ? -13.666 -0.099 42.557 1.00 47.16 232 LEU A CA 1
ATOM 1777 C C . LEU A 1 232 ? -13.122 0.542 43.845 1.00 47.16 232 LEU A C 1
ATOM 1779 O O . LEU A 1 232 ? -12.460 -0.144 44.624 1.00 47.16 232 LEU A O 1
ATOM 1783 N N . GLY A 1 233 ? -13.421 1.820 44.100 1.00 44.19 233 GLY A N 1
ATOM 1784 C CA . GLY A 1 233 ? -13.071 2.500 45.349 1.00 44.19 233 GLY A CA 1
ATOM 1785 C C . GLY A 1 233 ? -11.566 2.653 45.600 1.00 44.19 233 GLY A C 1
ATOM 1786 O O . GLY A 1 233 ? -11.149 2.593 46.758 1.00 44.19 233 GLY A O 1
ATOM 1787 N N . VAL A 1 234 ? -10.765 2.835 44.542 1.00 46.69 234 VAL A N 1
ATOM 1788 C CA . VAL A 1 234 ? -9.332 3.185 44.630 1.00 46.69 234 VAL A CA 1
ATOM 1789 C C . VAL A 1 234 ? -9.101 4.597 44.113 1.00 46.69 234 VAL A C 1
ATOM 1791 O O . VAL A 1 234 ? -9.604 4.899 43.008 1.00 46.69 234 VAL A O 1
#

Sequence (234 aa):
MMFVIQRSLEQGHESVNAYRHGCTYSRPVDDTVVVGALGHSLRAARHARHYAGYPGVQPGTAGVDALRRDPSPLVNLGVRKIFDHLAQTIAALDTKPIIMGHSFGGAFVRLLLDAGYGSAGVSLDGAAVKGVWALPFSEIKATFPVLRNPANLHRAVPITEKEFRYAFTNNLSPDESKRVDDRYAVPVSGRILFQGGFANVAPNAATRYNFANDDRAPRERRKECEALAGDLGV

Mean predicted aligned error: 10.41 Å

Organism: NCBI:txid1904757

Solvent-accessible surface area (backbone atoms only — not comparable to full-atom values): 13319 Å² total; per-residue (Å²): 129,63,78,67,57,61,54,50,79,77,50,93,78,79,86,89,77,87,84,71,85,94,64,82,81,83,66,78,68,66,48,23,36,39,32,30,41,73,71,42,54,70,79,63,53,88,67,46,72,38,79,49,60,42,70,85,46,52,66,55,61,66,19,34,56,44,35,66,75,52,43,67,59,30,37,61,37,36,56,59,64,39,49,53,49,48,50,54,60,48,68,73,44,98,57,62,25,37,28,33,10,30,32,59,14,16,30,50,31,51,48,40,20,69,73,60,57,26,51,30,66,45,61,46,68,40,39,64,38,34,82,58,82,84,72,55,68,69,57,50,64,58,44,39,82,55,67,76,40,76,81,32,45,57,26,46,43,76,69,51,70,70,54,44,26,65,55,59,30,66,90,47,56,72,68,58,27,46,58,49,42,79,63,57,68,50,46,32,34,25,26,38,52,51,41,50,76,42,14,73,78,39,92,84,29,72,41,62,59,72,88,86,53,81,87,28,45,63,64,80,53,58,70,60,51,50,50,54,33,62,76,66,76,107

pLDDT: mean 75.46, std 22.17, range [22.95, 95.69]

Secondary structure (DSSP, 8-state):
--SSHHHHHH----------TT------TT-EEEE-STT------TT-SEEE--TT--SHHHHHHHHHH--GGGTT--HHHHHHHHHHHHHTSSSPPEEEEETHHHHHHHHHHHTT--SEEEEESPPPPTT-----HHHHHHHHHHHT-GGGGGSEEPPPHHHHHHHT-TTS-HHHHHHHHHHH---EEHHHHHHHHTTTT-TT-TT---TT-TTSSSP--HHHHHHHHHHHT-

Radius of gyration: 18.91 Å; Cα contacts (8 Å, |Δi|>4): 381; chains: 1; bounding box: 41×38×64 Å

InterPro domains:
  IPR029058 Alpha/Beta hydrolase fold [SSF53474] (36-184)

Nearest PDB structures (foldseek):
  6qe2-assembly2_B  TM=5.309E-01  e=2.883E-03  Palaeococcus ferrophilus
  3r0v-assembly1_A  TM=5.010E-01  e=1.675E-02  Sphaerobacter thermophilus DSM 20745
  1r1d-assembly1_B  TM=4.908E-01  e=1.783E-02  Geobacillus stearothermophilus
  4diu-assembly1_A  TM=5.486E-01  e=5.885E-02  synthetic construct
  1tqh-assembly1_A  TM=5.049E-01  e=5.885E-02  Geobacillus stearothermophilus

Foldseek 3Di:
DQVPLPCLLPDQDDDDQDDDDDDGPPDPLQQEEEEEDQFAFRPRCVNHPHYQGFPPADYFQVSQVVQVVPVVSLFLRALVNRLVSVLVVLVPDPDQGAYEYEACSLLSNQVCLLVPRHLHYYYHPYADFAPDPDDPPLNCVLLVVLVVDPVLLRDQAFDDLVSQCSRRVVVPDSVVSVVCCVRTGGTGRSNHSCLRVCRHVDPDRSSDGDPPRQVGPPHPVVVVVVVVCVVVVD